Protein AF-A0A750IRQ3-F1 (afdb_monomer)

Secondary structure (DSSP, 8-state):
--------EEE--BTTTBHHHHHHHHHHTT-SEEEEEEEEEEEE-PPPHHHHHHHHHHS-HHHHHHSPPP---B--TT-SS-BEEEE---HHHHHHHHHTT-SEEEEEEEE--SHHHHHHHHGGGS-HHHHHHHHHHHHHHHTTTS--EEEEEEEEEEEETTEEEEEEEEEEES-HHHHHHHHHHHHHHHHHH-GGG---SEEEGGGS---HHHHHHHTSGGG--EEEEESS-HHHHHHHHHS--

Organism: Salmonella enterica (NCBI:txid28901)

Nearest PDB structures (foldseek):
  8h4z-assembly1_B  TM=6.963E-01  e=7.125E-07  Helicobacter pylori NCTC 11637 = CCUG 17874 = ATCC 43504 = JCM 12093
  8h4z-assembly2_C  TM=6.726E-01  e=3.020E-07  Helicobacter pylori NCTC 11637 = CCUG 17874 = ATCC 43504 = JCM 12093
  4rl6-assembly1_A  TM=6.739E-01  e=1.058E-05  Streptococcus pneumoniae D39
  3abi-assembly1_A  TM=6.403E-01  e=4.078E-05  Pyrococcus horikoshii
  3abi-assembly1_B  TM=6.091E-01  e=1.023E-04  Pyrococcus horikoshii

Solvent-accessible surface area (backbone atoms only — not comparable to full-atom values): 13213 Å² total; per-residue (Å²): 128,86,79,77,69,84,70,75,42,75,36,54,58,30,57,78,54,13,48,65,36,31,48,60,53,59,72,46,66,75,40,86,40,46,58,29,38,38,39,40,44,32,56,34,51,64,46,46,66,69,54,31,50,50,48,58,72,73,43,63,63,69,53,63,76,68,46,56,75,62,54,74,72,36,71,52,67,95,52,99,54,70,25,42,38,24,55,52,84,53,73,57,60,52,49,41,32,60,75,55,66,29,86,47,66,47,40,27,40,30,39,56,60,59,46,38,66,53,49,58,74,48,41,81,82,43,55,72,68,56,36,27,53,46,44,28,52,20,19,46,58,43,38,72,87,45,82,43,28,32,38,37,44,38,34,38,30,26,31,38,95,92,36,84,46,43,38,19,35,45,35,40,25,64,28,61,70,50,44,20,51,26,45,42,51,19,52,51,51,41,50,73,76,42,49,88,77,54,94,59,47,77,39,47,40,37,70,56,76,89,46,70,65,38,56,52,44,33,55,26,87,88,30,57,30,46,75,50,80,41,88,39,50,64,69,56,45,32,56,53,68,72,46,80,127

Structure (mmCIF, N/CA/C/O backbone):
data_AF-A0A750IRQ3-F1
#
_entry.id   AF-A0A750IRQ3-F1
#
loop_
_atom_site.group_PDB
_atom_site.id
_atom_site.type_symbol
_atom_site.label_atom_id
_atom_site.label_alt_id
_atom_site.label_comp_id
_atom_site.label_asym_id
_atom_site.label_entity_id
_atom_site.label_seq_id
_atom_site.pdbx_PDB_ins_code
_atom_site.Cartn_x
_atom_site.Cartn_y
_atom_site.Cartn_z
_atom_site.occupancy
_atom_site.B_iso_or_equiv
_atom_site.auth_seq_id
_atom_site.auth_comp_id
_atom_site.auth_asym_id
_atom_site.auth_atom_id
_atom_site.pdbx_PDB_model_num
ATOM 1 N N . MET A 1 1 ? -12.132 -40.786 -4.646 1.00 35.41 1 MET A N 1
ATOM 2 C CA . MET A 1 1 ? -11.722 -39.524 -5.298 1.00 35.41 1 MET A CA 1
ATOM 3 C C . MET A 1 1 ? -11.697 -38.465 -4.211 1.00 35.41 1 MET A C 1
ATOM 5 O O . MET A 1 1 ? -12.713 -38.369 -3.530 1.00 35.41 1 MET A O 1
ATOM 9 N N . PRO A 1 2 ? -10.592 -37.742 -3.969 1.00 39.91 2 PRO A N 1
ATOM 10 C CA . PRO A 1 2 ? -10.630 -36.615 -3.045 1.00 39.91 2 PRO A CA 1
ATOM 11 C C . PRO A 1 2 ? -11.647 -35.610 -3.594 1.00 39.91 2 PRO A C 1
ATOM 13 O O . PRO A 1 2 ? -11.562 -35.232 -4.763 1.00 39.91 2 PRO A O 1
ATOM 16 N N . GLN A 1 3 ? -12.646 -35.242 -2.793 1.00 40.78 3 GLN A N 1
ATOM 17 C CA . GLN A 1 3 ? -13.487 -34.086 -3.084 1.00 40.78 3 GLN A CA 1
ATOM 18 C C . GLN A 1 3 ? -12.575 -32.866 -2.997 1.00 40.78 3 GLN A C 1
ATOM 20 O O . GLN A 1 3 ? -12.176 -32.471 -1.900 1.00 40.78 3 GLN A O 1
ATOM 25 N N . TRP A 1 4 ? -12.187 -32.319 -4.149 1.00 43.47 4 TRP A N 1
ATOM 26 C CA . TRP A 1 4 ? -11.565 -31.004 -4.210 1.00 43.47 4 TRP A CA 1
ATOM 27 C C . TRP A 1 4 ? -12.531 -30.048 -3.518 1.00 43.47 4 TRP A C 1
ATOM 29 O O . TRP A 1 4 ? -13.634 -29.819 -4.012 1.00 43.47 4 TRP A O 1
ATOM 39 N N . HIS A 1 5 ? -12.157 -29.591 -2.323 1.00 56.12 5 HIS A N 1
ATOM 40 C CA . HIS A 1 5 ? -12.839 -28.467 -1.704 1.00 56.12 5 HIS A CA 1
ATOM 41 C C . HIS A 1 5 ? -12.739 -27.311 -2.699 1.00 56.12 5 HIS A C 1
ATOM 43 O O . HIS A 1 5 ? -11.734 -27.184 -3.402 1.00 56.12 5 HIS A O 1
ATOM 49 N N . GLU A 1 6 ? -13.809 -26.540 -2.825 1.00 69.81 6 GLU A N 1
ATOM 50 C CA . GLU A 1 6 ? -13.872 -25.388 -3.713 1.00 69.81 6 GLU A CA 1
ATOM 51 C C . GLU A 1 6 ? -12.595 -24.528 -3.599 1.00 69.81 6 GLU A C 1
ATOM 53 O O . GLU A 1 6 ? -12.189 -24.137 -2.505 1.00 69.81 6 GLU A O 1
ATOM 58 N N . ASN A 1 7 ? -11.908 -24.287 -4.725 1.00 79.00 7 ASN A N 1
ATOM 59 C CA . ASN A 1 7 ? -10.635 -23.564 -4.716 1.00 79.00 7 ASN A CA 1
ATOM 60 C C . ASN A 1 7 ? -10.867 -22.094 -4.330 1.00 79.00 7 ASN A C 1
ATOM 62 O O . ASN A 1 7 ? -11.636 -21.392 -4.990 1.00 79.00 7 ASN A O 1
ATOM 66 N N . ILE A 1 8 ? -10.147 -21.614 -3.313 1.00 87.88 8 ILE A N 1
ATOM 67 C CA . ILE A 1 8 ? -10.085 -20.192 -2.958 1.00 87.88 8 ILE A CA 1
ATOM 68 C C . ILE A 1 8 ? -8.997 -19.529 -3.807 1.00 87.88 8 ILE A C 1
ATOM 70 O O . ILE A 1 8 ? -7.826 -19.903 -3.748 1.00 87.88 8 ILE A O 1
ATOM 74 N N . VAL A 1 9 ? -9.389 -18.527 -4.587 1.00 90.56 9 VAL A N 1
ATOM 75 C CA . VAL A 1 9 ? -8.519 -17.712 -5.434 1.00 90.56 9 VAL A CA 1
ATOM 76 C C . VAL A 1 9 ? -8.380 -16.330 -4.809 1.00 90.56 9 VAL A C 1
ATOM 78 O O . VAL A 1 9 ? -9.351 -15.579 -4.673 1.00 90.56 9 VAL A O 1
ATOM 81 N N . LEU A 1 10 ? -7.146 -15.988 -4.447 1.00 92.31 10 LEU A N 1
ATOM 82 C CA . LEU A 1 10 ? -6.797 -14.653 -3.983 1.00 92.31 10 LEU A CA 1
ATOM 83 C C . LEU A 1 10 ? -6.250 -13.829 -5.146 1.00 92.31 10 LEU A C 1
ATOM 85 O O . LEU A 1 10 ? -5.296 -14.232 -5.809 1.00 92.31 10 LEU A O 1
ATOM 89 N N . LEU A 1 11 ? -6.868 -12.678 -5.381 1.00 92.31 11 LEU A N 1
ATOM 90 C CA . LEU A 1 11 ? -6.478 -11.716 -6.408 1.00 92.31 11 LEU A CA 1
ATOM 91 C C . LEU A 1 11 ? -5.749 -10.542 -5.756 1.00 92.31 11 LEU A C 1
ATOM 93 O O . LEU A 1 11 ? -5.983 -10.248 -4.582 1.00 92.31 11 LEU A O 1
ATOM 97 N N . ASP A 1 12 ? -4.914 -9.842 -6.522 1.00 92.25 12 ASP A N 1
ATOM 98 C CA . ASP A 1 12 ? -4.335 -8.560 -6.105 1.00 92.25 12 ASP A CA 1
ATOM 99 C C . ASP A 1 12 ? -3.559 -8.633 -4.778 1.00 92.25 12 ASP A C 1
ATOM 101 O O . ASP A 1 12 ? -3.662 -7.753 -3.933 1.00 92.25 12 ASP A O 1
ATOM 105 N N . ALA A 1 13 ? -2.802 -9.710 -4.550 1.00 93.81 13 ALA A N 1
ATOM 106 C CA . ALA A 1 13 ? -2.036 -9.933 -3.319 1.00 93.81 13 ALA A CA 1
ATOM 107 C C . ALA A 1 13 ? -0.649 -9.261 -3.353 1.00 93.81 13 ALA A C 1
ATOM 109 O O . ALA A 1 13 ? 0.375 -9.911 -3.145 1.00 93.81 13 ALA A O 1
ATOM 110 N N . GLY A 1 14 ? -0.608 -7.962 -3.647 1.00 93.62 14 GLY A N 1
ATOM 111 C CA . GLY A 1 14 ? 0.620 -7.175 -3.733 1.00 93.62 14 GLY A CA 1
ATOM 112 C C . GLY A 1 14 ? 0.771 -6.136 -2.621 1.00 93.62 14 GLY A C 1
ATOM 113 O O . GLY A 1 14 ? -0.012 -6.063 -1.672 1.00 93.62 14 GLY A O 1
ATOM 114 N N . VAL A 1 15 ? 1.809 -5.308 -2.763 1.00 94.56 15 VAL A N 1
ATOM 115 C CA . VAL A 1 15 ? 1.978 -4.051 -2.016 1.00 94.56 15 VAL A CA 1
ATOM 116 C C . VAL A 1 15 ? 0.895 -3.058 -2.462 1.00 94.56 15 VAL A C 1
ATOM 118 O O . VAL A 1 15 ? 0.159 -2.536 -1.628 1.00 94.56 15 VAL A O 1
ATOM 121 N N . VAL A 1 16 ? 0.743 -2.851 -3.773 1.00 91.75 16 VAL A N 1
ATOM 122 C CA . VAL A 1 16 ? -0.382 -2.118 -4.373 1.00 91.75 16 VAL A CA 1
ATOM 123 C C . VAL A 1 16 ? -0.776 -2.819 -5.675 1.00 91.75 16 VAL A C 1
ATOM 125 O O . VAL A 1 16 ? 0.084 -2.919 -6.553 1.00 91.75 16 VAL A O 1
ATOM 128 N N . PRO A 1 17 ? -2.033 -3.264 -5.854 1.00 93.25 17 PRO A N 1
ATOM 129 C CA . PRO A 1 17 ? -3.107 -3.398 -4.854 1.00 93.25 17 PRO A CA 1
ATOM 130 C C . PRO A 1 17 ? -2.856 -4.527 -3.832 1.00 93.25 17 PRO A C 1
ATOM 132 O O . PRO A 1 17 ? -1.910 -5.301 -3.973 1.00 93.25 17 PRO A O 1
ATOM 135 N N . GLY A 1 18 ? -3.711 -4.618 -2.809 1.00 96.06 18 GLY A N 1
ATOM 136 C CA . GLY A 1 18 ? -3.748 -5.697 -1.822 1.00 96.06 18 GLY A CA 1
ATOM 137 C C . GLY A 1 18 ? -3.495 -5.220 -0.404 1.00 96.06 18 GLY A C 1
ATOM 138 O O . GLY A 1 18 ? -4.421 -4.875 0.337 1.00 96.06 18 GLY A O 1
ATOM 139 N N . LEU A 1 19 ? -2.222 -5.216 -0.013 1.00 97.81 19 LEU A N 1
ATOM 140 C CA . LEU A 1 19 ? -1.799 -4.790 1.316 1.00 97.81 19 LEU A CA 1
ATOM 141 C C . LEU A 1 19 ? -2.170 -3.321 1.570 1.00 97.81 19 LEU A C 1
ATOM 143 O O . LEU A 1 19 ? -2.623 -2.985 2.666 1.00 97.81 19 LEU A O 1
ATOM 147 N N . SER A 1 20 ? -2.063 -2.473 0.541 1.00 97.06 20 SER A N 1
ATOM 148 C CA . SER A 1 20 ? -2.500 -1.071 0.544 1.00 97.06 20 SER A CA 1
ATOM 149 C C . SER A 1 20 ? -3.949 -0.876 0.97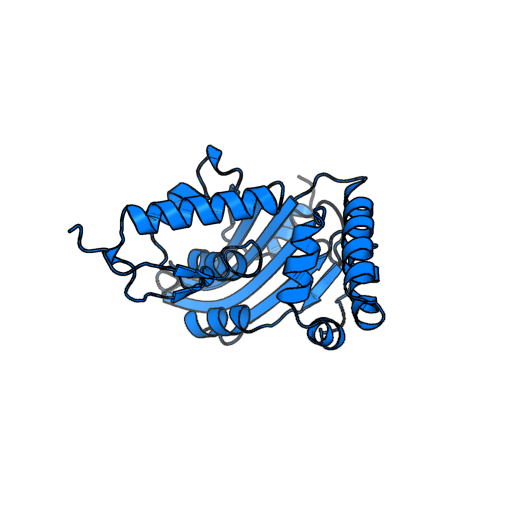5 1.00 97.06 20 SER A C 1
ATOM 151 O O . SER A 1 20 ? -4.244 0.099 1.666 1.00 97.06 20 SER A O 1
ATOM 153 N N . GLY A 1 21 ? -4.844 -1.799 0.618 1.00 97.50 21 GLY A N 1
ATOM 154 C CA . GLY A 1 21 ? -6.241 -1.744 1.030 1.00 97.50 21 GLY A CA 1
ATOM 155 C C . GLY A 1 21 ? -6.536 -2.486 2.335 1.00 97.50 21 GLY A C 1
ATOM 156 O O . GLY A 1 21 ? -7.443 -2.104 3.079 1.00 97.50 21 GLY A O 1
ATOM 157 N N . TRP A 1 22 ? -5.755 -3.520 2.653 1.00 98.44 22 TRP A N 1
ATOM 158 C CA . TRP A 1 22 ? -5.923 -4.293 3.884 1.00 98.44 22 TRP A CA 1
ATOM 159 C C . TRP A 1 22 ? -5.461 -3.524 5.134 1.00 98.44 22 TRP A C 1
ATOM 161 O O . TRP A 1 22 ? -6.154 -3.532 6.154 1.00 98.44 22 TRP A O 1
ATOM 171 N N . LEU A 1 23 ? -4.325 -2.818 5.067 1.00 98.56 23 LEU A N 1
ATOM 172 C CA . LEU A 1 23 ? -3.734 -2.138 6.228 1.00 98.56 23 LEU A CA 1
ATOM 173 C C . LEU A 1 23 ? -4.622 -1.036 6.842 1.00 98.56 23 LEU A C 1
ATOM 175 O O . LEU A 1 23 ? -4.749 -1.014 8.068 1.00 98.56 23 LEU A O 1
ATOM 179 N N . PRO A 1 24 ? -5.278 -0.147 6.066 1.00 98.31 24 PRO A N 1
ATOM 180 C CA . PRO A 1 24 ? -6.191 0.849 6.629 1.00 98.31 24 PRO A CA 1
ATOM 181 C C . PRO A 1 24 ? -7.366 0.219 7.378 1.00 98.31 24 PRO A C 1
ATOM 183 O O . PRO A 1 24 ? -7.747 0.698 8.444 1.00 98.31 24 PRO A O 1
ATOM 186 N N . ARG A 1 25 ? -7.905 -0.896 6.863 1.00 98.31 25 ARG A N 1
ATOM 187 C CA . ARG A 1 25 ? -8.967 -1.654 7.540 1.00 98.31 25 ARG A CA 1
ATOM 188 C C . ARG A 1 25 ? -8.469 -2.263 8.843 1.00 98.31 25 ARG A C 1
ATOM 190 O O . ARG A 1 25 ? -9.171 -2.210 9.847 1.00 98.31 25 ARG A O 1
ATOM 197 N N . TRP A 1 26 ? -7.256 -2.814 8.837 1.00 98.31 26 TRP A N 1
ATOM 198 C CA . TRP A 1 26 ? -6.622 -3.346 10.039 1.00 98.31 26 TRP A CA 1
ATOM 199 C C . TRP A 1 26 ? -6.416 -2.273 11.115 1.00 98.31 26 TRP A C 1
ATOM 201 O O . TRP A 1 26 ? -6.716 -2.536 12.278 1.00 98.31 26 TRP A O 1
ATOM 211 N N . LEU A 1 27 ? -5.960 -1.071 10.746 1.00 98.06 27 LEU A N 1
ATOM 212 C CA . LEU A 1 27 ? -5.773 0.028 11.697 1.00 98.06 27 LEU A CA 1
ATOM 213 C C . LEU A 1 27 ? -7.111 0.523 12.267 1.00 98.06 27 LEU A C 1
ATOM 215 O O . LEU A 1 27 ? -7.222 0.766 13.465 1.00 98.06 27 LEU A O 1
ATOM 219 N N . ALA A 1 28 ? -8.140 0.617 11.423 1.00 98.06 28 ALA A N 1
ATOM 220 C CA . ALA A 1 28 ? -9.467 1.091 11.807 1.00 98.06 28 ALA A CA 1
ATOM 221 C C . ALA A 1 28 ? -10.313 0.063 12.583 1.00 98.06 28 ALA A C 1
ATOM 223 O O . ALA A 1 28 ? -11.401 0.400 13.041 1.00 98.06 28 ALA A O 1
ATOM 224 N N . LYS A 1 29 ? -9.851 -1.185 12.740 1.00 96.75 29 LYS A N 1
ATOM 225 C CA . LYS A 1 29 ? -10.673 -2.301 13.246 1.00 96.75 29 LYS A CA 1
ATOM 226 C C . LYS A 1 29 ? -11.264 -2.079 14.644 1.00 96.75 29 LYS A C 1
ATOM 228 O O . LYS A 1 29 ? -12.291 -2.666 14.965 1.00 96.75 29 LYS A O 1
ATOM 233 N N . ASP A 1 30 ? -10.583 -1.285 15.471 1.00 95.19 30 ASP A N 1
ATOM 234 C CA . ASP A 1 30 ? -10.947 -1.046 16.870 1.00 95.19 30 ASP A CA 1
ATOM 235 C C . ASP A 1 30 ? -11.819 0.222 17.032 1.00 95.19 30 ASP A C 1
ATOM 237 O O . ASP A 1 30 ? -12.223 0.552 18.147 1.00 95.19 30 ASP A O 1
ATOM 241 N N . PHE A 1 31 ? -12.116 0.938 15.940 1.00 97.75 31 PHE A N 1
ATOM 242 C CA . PHE A 1 31 ? -12.987 2.115 15.933 1.00 97.75 31 PHE A CA 1
ATOM 243 C C . PHE A 1 31 ? -14.452 1.702 15.743 1.00 97.75 31 PHE A C 1
ATOM 245 O O . PHE A 1 31 ? -14.785 0.951 14.827 1.00 97.75 31 PHE A O 1
ATOM 252 N N . SER A 1 32 ? -15.351 2.234 16.576 1.00 97.00 32 SER A N 1
ATOM 253 C CA . SER A 1 32 ? -16.803 2.075 16.401 1.00 97.00 32 SER A CA 1
ATOM 254 C C . SER A 1 32 ? -17.332 2.904 15.228 1.00 97.00 32 SER A C 1
ATOM 256 O O . SER A 1 32 ? -18.337 2.543 14.616 1.00 97.00 32 SER A O 1
ATOM 258 N N . ARG A 1 33 ? -16.652 4.010 14.903 1.00 97.44 33 ARG A N 1
ATOM 259 C CA . ARG A 1 33 ? -16.933 4.878 13.755 1.00 97.44 33 ARG A CA 1
ATOM 260 C C . ARG A 1 33 ? -15.635 5.497 13.254 1.00 97.44 33 ARG A C 1
ATOM 262 O O . ARG A 1 33 ? -14.857 5.997 14.061 1.00 97.44 33 ARG A O 1
ATOM 269 N N . VAL A 1 34 ? -15.436 5.521 11.939 1.00 98.38 34 VAL A N 1
ATOM 270 C CA . VAL A 1 34 ? -14.308 6.207 11.294 1.00 98.38 34 VAL A CA 1
ATOM 271 C C . VAL A 1 34 ? -14.794 7.530 10.707 1.00 98.38 34 VAL A C 1
ATOM 273 O O . VAL A 1 34 ? -15.644 7.541 9.821 1.00 98.38 34 VAL A O 1
ATOM 276 N N . ASP A 1 35 ? -14.240 8.640 11.188 1.00 98.19 35 ASP A N 1
ATOM 277 C CA . ASP A 1 35 ? -14.585 9.990 10.733 1.00 98.19 35 ASP A CA 1
ATOM 278 C C . ASP A 1 35 ? -13.654 10.447 9.595 1.00 98.19 35 ASP A C 1
ATOM 280 O O . ASP A 1 35 ? -14.092 11.110 8.648 1.00 98.19 35 ASP A O 1
ATOM 284 N N . SER A 1 36 ? -12.370 10.072 9.642 1.00 98.44 36 SER A N 1
ATOM 285 C CA . SER A 1 36 ? -11.436 10.315 8.540 1.00 98.44 36 SER A CA 1
ATOM 286 C C . SER A 1 36 ? -10.350 9.251 8.412 1.00 98.44 36 SER A C 1
ATOM 288 O O . SER A 1 36 ? -9.986 8.582 9.379 1.00 98.44 36 SER A O 1
ATOM 290 N N . LEU A 1 37 ? -9.845 9.107 7.186 1.00 98.69 37 LEU A N 1
ATOM 291 C CA . LEU A 1 37 ? -8.754 8.206 6.833 1.00 98.69 37 LEU A CA 1
ATOM 292 C C . LEU A 1 37 ? -7.748 8.950 5.953 1.00 98.69 37 LEU A C 1
ATOM 294 O O . LEU A 1 37 ? -8.128 9.515 4.925 1.00 98.69 37 LEU A O 1
ATOM 298 N N . GLN A 1 38 ? -6.468 8.899 6.306 1.00 98.50 38 GLN A N 1
ATOM 299 C CA . GLN A 1 38 ? -5.377 9.358 5.450 1.00 98.50 38 GLN A CA 1
ATOM 300 C C . GLN A 1 38 ? -4.357 8.241 5.243 1.00 98.50 38 GLN A C 1
ATOM 302 O O . GLN A 1 38 ? -3.986 7.540 6.183 1.00 98.50 38 GLN A O 1
ATOM 307 N N . VAL A 1 39 ? -3.918 8.060 4.000 1.00 98.44 39 VAL A N 1
ATOM 308 C CA . VAL A 1 39 ? -2.993 6.991 3.613 1.00 98.44 39 VAL A CA 1
ATOM 309 C C . VAL A 1 39 ? -1.908 7.557 2.712 1.00 98.44 39 VAL A C 1
ATOM 311 O O . VAL A 1 39 ? -2.201 8.045 1.622 1.00 98.44 39 VAL A O 1
ATOM 314 N N . TRP A 1 40 ? -0.654 7.436 3.134 1.00 98.12 40 TRP A N 1
ATOM 315 C CA . TRP A 1 40 ? 0.532 7.737 2.338 1.00 98.12 40 TRP A CA 1
ATOM 316 C C . TRP A 1 40 ? 1.267 6.439 2.016 1.00 98.12 40 TRP A C 1
ATOM 318 O O . TRP A 1 40 ? 1.720 5.732 2.916 1.00 98.12 40 TRP A O 1
ATOM 328 N N . GLN A 1 41 ? 1.391 6.136 0.728 1.00 96.56 41 GLN A N 1
ATOM 329 C CA . GLN A 1 41 ? 2.001 4.911 0.215 1.00 96.56 41 GLN A CA 1
ATOM 330 C C . GLN A 1 41 ? 3.322 5.266 -0.463 1.00 96.56 41 GLN A C 1
ATOM 332 O O . GLN A 1 41 ? 3.333 5.825 -1.558 1.00 96.56 41 GLN A O 1
ATOM 337 N N . GLY A 1 42 ? 4.436 4.995 0.211 1.00 95.62 42 GLY A N 1
ATOM 338 C CA . GLY A 1 42 ? 5.783 5.295 -0.255 1.00 95.62 42 GLY A CA 1
ATOM 339 C C . GLY A 1 42 ? 6.534 4.051 -0.687 1.00 95.62 42 GLY A C 1
ATOM 340 O O . GLY A 1 42 ? 6.730 3.136 0.109 1.00 95.62 42 GLY A O 1
ATOM 341 N N . ILE A 1 43 ? 6.993 4.031 -1.933 1.00 94.88 43 ILE A N 1
ATOM 342 C CA . ILE A 1 43 ? 7.819 2.946 -2.463 1.00 94.88 43 ILE A CA 1
ATOM 343 C C . ILE A 1 43 ? 9.070 3.562 -3.075 1.00 94.88 43 ILE A C 1
ATOM 345 O O . ILE A 1 43 ? 8.985 4.389 -3.982 1.00 94.88 43 ILE A O 1
ATOM 349 N N . LEU A 1 44 ? 10.223 3.125 -2.581 1.00 95.75 44 LEU A N 1
ATOM 350 C CA . LEU A 1 44 ? 11.521 3.332 -3.202 1.00 95.75 44 LEU A CA 1
ATOM 351 C C . LEU A 1 44 ? 12.119 1.948 -3.419 1.00 95.75 44 LEU A C 1
ATOM 353 O O . LEU A 1 44 ? 12.642 1.344 -2.491 1.00 95.75 44 LEU A O 1
ATOM 357 N N . ASP A 1 45 ? 12.001 1.410 -4.625 1.00 95.25 45 ASP A N 1
ATOM 358 C CA . ASP A 1 45 ? 12.558 0.101 -4.957 1.00 95.25 45 ASP A CA 1
ATOM 359 C C . ASP A 1 45 ? 12.808 -0.012 -6.461 1.00 95.25 45 ASP A C 1
ATOM 361 O O . ASP A 1 45 ? 12.334 0.814 -7.243 1.00 95.25 45 ASP A O 1
ATOM 365 N N . ARG A 1 46 ? 13.555 -1.038 -6.867 1.00 93.88 46 ARG A N 1
ATOM 366 C CA . ARG A 1 46 ? 13.841 -1.337 -8.264 1.00 93.88 46 ARG A CA 1
ATOM 367 C C . ARG A 1 46 ? 12.714 -2.148 -8.887 1.00 93.88 46 ARG A C 1
ATOM 369 O O . ARG A 1 46 ? 12.364 -3.221 -8.399 1.00 93.88 46 ARG A O 1
ATOM 376 N N . PHE A 1 47 ? 12.263 -1.730 -10.062 1.00 94.12 47 PHE A N 1
ATOM 377 C CA . PHE A 1 47 ? 11.505 -2.614 -10.936 1.00 94.12 47 PHE A CA 1
ATOM 378 C C . PHE A 1 47 ? 12.387 -3.775 -11.417 1.00 94.12 47 PHE A C 1
ATOM 380 O O . PHE A 1 47 ? 13.512 -3.594 -11.891 1.00 94.12 47 PHE A O 1
ATOM 387 N N . THR A 1 48 ? 11.865 -4.995 -11.330 1.00 92.62 48 THR A N 1
ATOM 388 C CA . THR A 1 48 ? 12.306 -6.078 -12.214 1.00 92.62 48 THR A CA 1
ATOM 389 C C . THR A 1 48 ? 11.638 -5.906 -13.576 1.00 92.62 48 THR A C 1
ATOM 391 O O . THR A 1 48 ? 10.646 -5.189 -13.697 1.00 92.62 48 THR A O 1
ATOM 394 N N . LEU A 1 49 ? 12.156 -6.579 -14.607 1.00 92.75 49 LEU A N 1
ATOM 395 C CA . LEU A 1 49 ? 11.502 -6.571 -15.917 1.00 92.75 49 LEU A CA 1
ATOM 396 C C . LEU A 1 49 ? 10.062 -7.099 -15.818 1.00 92.75 49 LEU A C 1
ATOM 398 O O . LEU A 1 49 ? 9.139 -6.416 -16.244 1.00 92.75 49 LEU A O 1
ATOM 402 N N . SER A 1 50 ? 9.874 -8.245 -15.157 1.00 90.38 50 SER A N 1
ATOM 403 C CA . SER A 1 50 ? 8.549 -8.831 -14.934 1.00 90.38 50 SER A CA 1
ATOM 404 C C . SER A 1 50 ? 7.630 -7.931 -14.107 1.00 90.38 50 SER A C 1
ATOM 406 O O . SER A 1 50 ? 6.447 -7.827 -14.402 1.00 90.38 50 SER A O 1
ATOM 408 N N . GLY A 1 51 ? 8.165 -7.238 -13.098 1.00 89.81 51 GLY A N 1
ATOM 409 C CA . GLY A 1 51 ? 7.391 -6.292 -12.297 1.00 89.81 51 GLY A CA 1
ATOM 410 C C . GLY A 1 51 ? 6.961 -5.063 -13.097 1.00 89.81 51 GLY A C 1
ATOM 411 O O . GLY A 1 51 ? 5.881 -4.534 -12.866 1.00 89.81 51 GLY A O 1
ATOM 412 N N . ALA A 1 52 ? 7.779 -4.611 -14.052 1.00 92.12 52 ALA A N 1
ATOM 413 C CA . ALA A 1 52 ? 7.412 -3.516 -14.946 1.00 92.12 52 ALA A CA 1
ATOM 414 C C . ALA A 1 52 ? 6.340 -3.950 -15.960 1.00 92.12 52 ALA A C 1
ATOM 416 O O . ALA A 1 52 ? 5.415 -3.188 -16.229 1.00 92.12 52 ALA A O 1
ATOM 417 N N . GLU A 1 53 ? 6.437 -5.173 -16.487 1.00 91.06 53 GLU A N 1
ATOM 418 C CA . GLU A 1 53 ? 5.420 -5.760 -17.369 1.00 91.06 53 GLU A CA 1
ATOM 419 C C . GLU A 1 53 ? 4.070 -5.887 -16.655 1.00 91.06 53 GLU A C 1
ATOM 421 O O . GLU A 1 53 ? 3.055 -5.424 -17.175 1.00 91.06 53 GLU A O 1
ATOM 426 N N . ASP A 1 54 ? 4.073 -6.444 -15.441 1.00 86.88 54 ASP A N 1
ATOM 427 C CA . ASP A 1 54 ? 2.877 -6.600 -14.610 1.00 86.88 54 ASP A CA 1
ATOM 428 C C . ASP A 1 54 ? 2.254 -5.243 -14.252 1.00 86.88 54 ASP A C 1
ATOM 430 O O . ASP A 1 54 ? 1.058 -5.018 -14.431 1.00 86.88 54 ASP A O 1
ATOM 434 N N . PHE A 1 55 ? 3.085 -4.275 -13.862 1.00 87.44 55 PHE A N 1
ATOM 435 C CA . PHE A 1 55 ? 2.646 -2.911 -13.582 1.00 87.44 55 PHE A CA 1
ATOM 436 C C . PHE A 1 55 ? 1.950 -2.248 -14.782 1.00 87.44 55 PHE A C 1
ATOM 438 O O . PHE A 1 55 ? 0.887 -1.642 -14.626 1.00 87.44 55 PHE A O 1
ATOM 445 N N . LEU A 1 56 ? 2.520 -2.371 -15.986 1.00 87.12 56 LEU A N 1
ATOM 446 C CA . LEU A 1 56 ? 1.934 -1.801 -17.205 1.00 87.12 56 LEU A CA 1
ATOM 447 C C . LEU A 1 56 ? 0.663 -2.535 -17.652 1.00 87.12 56 LEU A C 1
ATOM 449 O O . LEU A 1 56 ? -0.193 -1.920 -18.289 1.00 87.12 56 LEU A O 1
ATOM 453 N N . ALA A 1 57 ? 0.529 -3.823 -17.327 1.00 83.88 57 ALA A N 1
ATOM 454 C CA . ALA A 1 57 ? -0.694 -4.584 -17.562 1.00 83.88 57 ALA A CA 1
ATOM 455 C C . ALA A 1 57 ? -1.809 -4.200 -16.572 1.00 83.88 57 ALA A C 1
ATOM 457 O O . ALA A 1 57 ? -2.974 -4.102 -16.963 1.00 83.88 57 ALA A O 1
ATOM 458 N N . GLY A 1 58 ? -1.455 -3.957 -15.305 1.00 74.69 58 GLY A N 1
ATOM 459 C CA . GLY A 1 58 ? -2.394 -3.667 -14.219 1.00 74.69 58 GLY A CA 1
ATOM 460 C C . GLY A 1 58 ? -2.865 -2.211 -14.139 1.00 74.69 58 GLY A C 1
ATOM 461 O O . GLY A 1 58 ? -3.990 -1.950 -13.703 1.00 74.69 58 GLY A O 1
ATOM 462 N N . VAL A 1 59 ? -2.052 -1.243 -14.576 1.00 69.69 59 VAL A N 1
ATOM 463 C CA . VAL A 1 59 ? -2.415 0.181 -14.539 1.00 69.69 59 VAL A CA 1
ATOM 464 C C . VAL A 1 59 ? -2.554 0.736 -15.957 1.00 69.69 59 VAL A C 1
ATOM 466 O O . VAL A 1 59 ? -1.548 0.920 -16.644 1.00 69.69 59 VAL A O 1
ATOM 469 N N . PRO A 1 60 ? -3.775 1.098 -16.405 1.00 65.81 60 PRO A N 1
ATOM 470 C CA . PRO A 1 60 ? -3.949 1.771 -17.684 1.00 65.81 60 PRO A CA 1
ATOM 471 C C . PRO A 1 60 ? -3.090 3.033 -17.710 1.00 65.81 60 PRO A C 1
ATOM 473 O O . PRO A 1 60 ? -3.256 3.903 -16.857 1.00 65.81 60 PRO A O 1
ATOM 476 N N . ILE A 1 61 ? -2.209 3.178 -18.700 1.00 64.19 61 ILE A N 1
ATOM 477 C CA . ILE A 1 61 ? -1.304 4.337 -18.804 1.00 64.19 61 ILE A CA 1
ATOM 478 C C . ILE A 1 61 ? -2.085 5.671 -18.758 1.00 64.19 61 ILE A C 1
ATOM 480 O O . ILE A 1 61 ? -1.629 6.663 -18.190 1.00 64.19 61 ILE A O 1
ATOM 484 N N . SER A 1 62 ? -3.326 5.680 -19.258 1.00 61.47 62 SER A N 1
ATOM 485 C CA . SER A 1 62 ? -4.246 6.822 -19.194 1.00 61.47 62 SER A CA 1
ATOM 486 C C . SER A 1 62 ? -4.614 7.277 -17.774 1.00 61.47 62 SER A C 1
ATOM 488 O O . SER A 1 62 ? -5.025 8.424 -17.599 1.00 61.47 62 SER A O 1
ATOM 490 N N . LYS A 1 63 ? -4.503 6.415 -16.751 1.00 65.56 63 LYS A N 1
ATOM 491 C CA . LYS A 1 63 ? -4.721 6.806 -15.348 1.00 65.56 63 LYS A CA 1
ATOM 492 C C . LYS A 1 63 ? -3.645 7.781 -14.883 1.00 65.56 63 LYS A C 1
ATOM 494 O O . LYS A 1 63 ? -3.995 8.781 -14.272 1.00 65.56 63 LYS A O 1
ATOM 499 N N . TYR A 1 64 ? -2.380 7.558 -15.246 1.00 64.06 64 TYR A N 1
ATOM 500 C CA . TYR A 1 64 ? -1.280 8.444 -14.853 1.00 64.06 64 TYR A CA 1
ATOM 501 C C . TYR A 1 64 ? -1.382 9.840 -15.469 1.00 64.06 64 TYR A C 1
ATOM 503 O O . TYR A 1 64 ? -1.032 10.820 -14.819 1.00 64.06 64 TYR A O 1
ATOM 511 N N . GLN A 1 65 ? -1.943 9.954 -16.674 1.00 62.28 65 GLN A N 1
ATOM 512 C CA . GLN A 1 65 ? -2.209 11.252 -17.306 1.00 62.28 65 GLN A CA 1
ATOM 513 C C . GLN A 1 65 ? -3.317 12.051 -16.607 1.00 62.28 65 GLN A C 1
ATOM 515 O O . GLN A 1 65 ? -3.336 13.278 -16.676 1.00 62.28 65 GLN A O 1
ATOM 520 N N . ARG A 1 66 ? -4.267 11.355 -15.974 1.00 65.94 66 ARG A N 1
ATOM 521 C CA . ARG A 1 66 ? -5.412 11.954 -15.273 1.00 65.94 66 ARG A CA 1
ATOM 522 C C . ARG A 1 66 ? -5.185 12.083 -13.770 1.00 65.94 66 ARG A C 1
ATOM 524 O O . ARG A 1 66 ? -6.060 12.606 -13.081 1.00 65.94 66 ARG A O 1
ATOM 531 N N . SER A 1 67 ? -4.044 11.614 -13.267 1.00 67.25 67 SER A N 1
ATOM 532 C CA . SER A 1 67 ? -3.689 11.758 -11.863 1.00 67.25 67 SER A CA 1
ATOM 533 C C . SER A 1 67 ? -3.640 13.240 -11.483 1.00 67.25 67 SER A C 1
ATOM 535 O O . SER A 1 67 ? -3.137 14.062 -12.259 1.00 67.25 67 SER A O 1
ATOM 537 N N . PRO A 1 68 ? -4.145 13.605 -10.294 1.00 77.38 68 PRO A N 1
ATOM 538 C CA . PRO A 1 68 ? -4.006 14.953 -9.768 1.00 77.38 68 PRO A CA 1
ATOM 539 C C . PRO A 1 68 ? -2.551 15.418 -9.794 1.00 77.38 68 PRO A C 1
ATOM 541 O O . PRO A 1 68 ? -1.622 14.621 -9.645 1.00 77.38 68 PRO A O 1
ATOM 544 N N . LYS A 1 69 ? -2.349 16.729 -9.964 1.00 83.88 69 LYS A N 1
ATOM 545 C CA . LYS A 1 69 ? -1.004 17.302 -9.901 1.00 83.88 69 LYS A CA 1
ATOM 546 C C . LYS A 1 69 ? -0.363 16.968 -8.546 1.00 83.88 69 LYS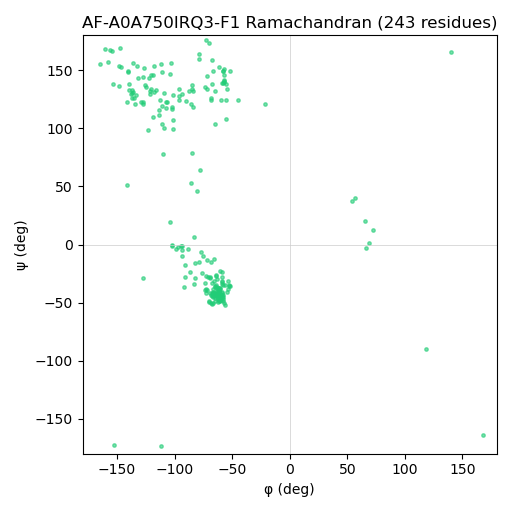 A C 1
ATOM 548 O O . LYS A 1 69 ? -1.055 17.048 -7.525 1.00 83.88 69 LYS A O 1
ATOM 553 N N . PRO A 1 70 ? 0.938 16.635 -8.525 1.00 86.75 70 PRO A N 1
ATOM 554 C CA . PRO A 1 70 ? 1.652 16.459 -7.273 1.00 86.75 70 PRO A CA 1
ATOM 555 C C . PRO A 1 70 ? 1.572 17.726 -6.409 1.00 86.75 70 PRO A C 1
ATOM 557 O O . PRO A 1 70 ? 1.545 18.845 -6.927 1.00 86.75 70 PRO A O 1
ATOM 560 N N . LEU A 1 71 ? 1.517 17.545 -5.091 1.00 90.62 71 LEU A N 1
ATOM 561 C CA . LEU A 1 71 ? 1.559 18.631 -4.110 1.00 90.62 71 LEU A CA 1
ATOM 562 C C . LEU A 1 71 ? 2.977 19.221 -4.020 1.00 90.62 71 LEU A C 1
ATOM 564 O O . LEU A 1 71 ? 3.911 18.717 -4.639 1.00 90.62 71 LEU A O 1
ATOM 568 N N . ALA A 1 72 ? 3.175 20.273 -3.226 1.00 88.31 72 ALA A N 1
ATOM 569 C CA . ALA A 1 72 ? 4.534 20.674 -2.857 1.00 88.31 72 ALA A CA 1
ATOM 570 C C . ALA A 1 72 ? 5.258 19.507 -2.159 1.00 88.31 72 ALA A C 1
ATOM 572 O O . ALA A 1 72 ? 4.606 18.686 -1.506 1.00 88.31 72 ALA A O 1
ATOM 573 N N . GLN A 1 73 ? 6.585 19.425 -2.305 1.00 90.75 73 GLN A N 1
ATOM 574 C CA . GLN A 1 73 ? 7.380 18.432 -1.579 1.00 90.75 73 GLN A CA 1
ATOM 575 C C . GLN A 1 73 ? 7.175 18.588 -0.069 1.00 90.75 73 GLN A C 1
ATOM 577 O O . GLN A 1 73 ? 7.070 19.707 0.434 1.00 90.75 73 GLN A O 1
ATOM 582 N N . GLN A 1 74 ? 7.109 17.464 0.643 1.00 92.06 74 GLN A N 1
ATOM 583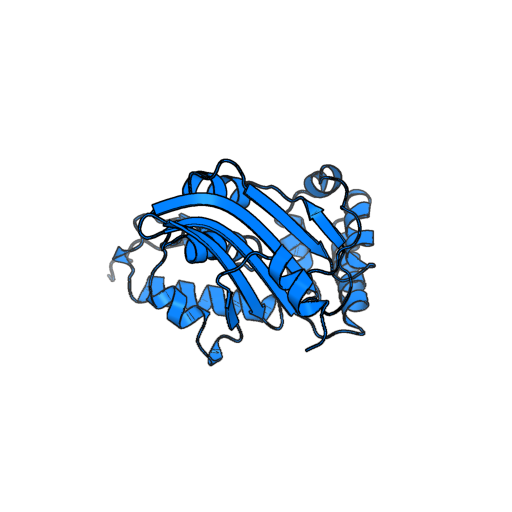 C CA . GLN A 1 74 ? 6.802 17.437 2.073 1.00 92.06 74 GLN A CA 1
ATOM 584 C C . GLN A 1 74 ? 7.859 16.646 2.838 1.00 92.06 74 GLN A C 1
ATOM 586 O O . GLN A 1 74 ? 8.342 15.621 2.357 1.00 92.06 74 GLN A O 1
ATOM 591 N N . ASN A 1 75 ? 8.173 17.099 4.050 1.00 92.75 75 ASN A N 1
ATOM 592 C CA . ASN A 1 75 ? 8.953 16.340 5.026 1.00 92.75 75 ASN A CA 1
ATOM 593 C C . ASN A 1 75 ? 8.009 15.423 5.807 1.00 92.75 75 ASN A C 1
ATOM 595 O O . ASN A 1 75 ? 7.579 15.772 6.901 1.00 92.75 75 ASN A O 1
ATOM 599 N N . LEU A 1 76 ? 7.614 14.299 5.205 1.00 94.31 76 LEU A N 1
ATOM 600 C CA . LEU A 1 76 ? 6.784 13.306 5.891 1.00 94.31 76 LEU A CA 1
ATOM 601 C C . LEU A 1 76 ? 7.602 12.564 6.955 1.00 94.31 76 LEU A C 1
ATOM 603 O O . LEU A 1 76 ? 8.781 12.286 6.710 1.00 94.31 76 LEU A O 1
ATOM 607 N N . PRO A 1 77 ? 6.990 12.195 8.094 1.00 93.56 77 PRO A N 1
ATOM 608 C CA . PRO A 1 77 ? 7.728 11.557 9.160 1.00 93.56 77 PRO A CA 1
ATOM 609 C C . PRO A 1 77 ? 8.202 10.177 8.713 1.00 93.56 77 PRO A C 1
ATOM 611 O O . PRO A 1 77 ? 7.555 9.510 7.896 1.00 93.56 77 PRO A O 1
ATOM 614 N N . PHE A 1 78 ? 9.343 9.756 9.243 1.00 92.81 78 PHE A N 1
ATOM 615 C CA . PHE A 1 78 ? 10.026 8.510 8.904 1.00 92.81 78 PHE A CA 1
ATOM 616 C C . PHE A 1 78 ? 10.576 8.429 7.476 1.00 92.81 78 PHE A C 1
ATOM 618 O O . PHE A 1 78 ? 11.241 7.442 7.165 1.00 92.81 78 PHE A O 1
ATOM 625 N N . PHE A 1 79 ? 10.371 9.415 6.595 1.00 92.44 79 PHE A N 1
ATOM 626 C CA . PHE A 1 79 ? 11.028 9.475 5.283 1.00 92.44 79 PHE A CA 1
ATOM 627 C C . PHE A 1 79 ? 12.416 10.120 5.405 1.00 92.44 79 PHE A C 1
ATOM 629 O O . PHE A 1 79 ? 12.570 11.106 6.118 1.00 92.44 79 PHE A O 1
ATOM 636 N N . PRO A 1 80 ? 13.457 9.589 4.732 1.00 89.50 80 PRO A N 1
ATOM 637 C CA . PRO A 1 80 ? 14.830 10.045 4.957 1.00 89.50 80 PRO A CA 1
ATOM 638 C C . PRO A 1 80 ? 15.103 11.449 4.398 1.00 89.50 80 PRO A C 1
ATOM 640 O O . PRO A 1 80 ? 16.161 12.017 4.661 1.00 89.50 80 PRO A O 1
ATOM 643 N N . ARG A 1 81 ? 14.200 11.977 3.565 1.00 90.31 81 ARG A N 1
ATOM 644 C CA . ARG A 1 81 ? 14.329 13.260 2.867 1.00 90.31 81 ARG A CA 1
ATOM 645 C C . ARG A 1 81 ? 12.955 13.765 2.403 1.00 90.31 81 ARG A C 1
ATOM 647 O O . ARG A 1 81 ? 12.007 12.976 2.418 1.00 90.31 81 ARG A O 1
ATOM 654 N N . PRO A 1 82 ? 12.835 15.034 1.960 1.00 92.56 82 PRO A N 1
ATOM 655 C CA . PRO A 1 82 ? 11.597 15.532 1.377 1.00 92.56 82 PRO A CA 1
ATOM 656 C C . PRO A 1 82 ? 11.131 14.651 0.215 1.00 92.56 82 PRO A C 1
ATOM 658 O O . PRO A 1 82 ? 11.909 14.314 -0.680 1.00 92.56 82 PRO A O 1
ATOM 661 N N . VAL A 1 83 ? 9.845 14.320 0.211 1.00 93.81 83 VAL A N 1
ATOM 662 C CA . VAL A 1 83 ? 9.228 13.423 -0.770 1.00 93.81 83 VAL A CA 1
ATOM 663 C C . VAL A 1 83 ? 8.164 14.132 -1.592 1.00 93.81 83 VAL A C 1
ATOM 665 O O . VAL A 1 83 ? 7.538 15.101 -1.153 1.00 93.81 83 VAL A O 1
ATOM 668 N N . GLN A 1 84 ? 7.947 13.635 -2.808 1.00 94.06 84 GLN A N 1
ATOM 669 C CA . GLN A 1 84 ? 6.872 14.106 -3.666 1.00 94.06 84 GLN A CA 1
ATOM 670 C C . GLN A 1 84 ? 5.574 13.380 -3.307 1.00 94.06 84 GLN A C 1
ATOM 672 O O . GLN A 1 84 ? 5.474 12.166 -3.462 1.00 94.06 84 GLN A O 1
ATOM 677 N N . VAL A 1 85 ? 4.561 14.127 -2.871 1.00 94.50 85 VAL A N 1
ATOM 678 C CA . VAL A 1 85 ? 3.241 13.584 -2.520 1.00 94.50 85 VAL A CA 1
ATOM 679 C C . VAL A 1 85 ? 2.269 13.841 -3.666 1.00 94.50 85 VAL A C 1
ATOM 681 O O . VAL A 1 85 ? 2.151 14.976 -4.126 1.00 94.50 85 VAL A O 1
ATOM 684 N N . THR A 1 86 ? 1.574 12.807 -4.134 1.00 92.38 86 THR A N 1
ATOM 685 C CA . THR A 1 86 ? 0.595 12.901 -5.228 1.00 92.38 86 THR A CA 1
ATOM 686 C C . THR A 1 86 ? -0.717 12.257 -4.795 1.00 92.38 86 THR A C 1
ATOM 688 O O . THR A 1 86 ? -0.699 11.082 -4.430 1.00 92.38 86 THR A O 1
ATOM 691 N N . PRO A 1 87 ? -1.857 12.974 -4.821 1.00 93.69 87 PRO A N 1
ATOM 692 C CA . PRO A 1 87 ? -3.148 12.364 -4.527 1.00 93.69 87 PRO A CA 1
ATOM 693 C C . PRO A 1 87 ? -3.433 11.194 -5.474 1.00 93.69 87 PRO A C 1
ATOM 695 O O . PRO A 1 87 ? -3.163 11.278 -6.673 1.00 93.69 87 PRO A O 1
ATOM 698 N N . TRP A 1 88 ? -3.980 10.110 -4.938 1.00 90.12 88 TRP A N 1
ATOM 699 C CA . TRP A 1 88 ? -4.260 8.886 -5.680 1.00 90.12 88 TRP A CA 1
ATOM 700 C C . TRP A 1 88 ? -5.679 8.401 -5.412 1.00 90.12 88 TRP A C 1
ATOM 702 O O . TRP A 1 88 ? -6.176 8.519 -4.297 1.00 90.12 88 TRP A O 1
ATOM 712 N N . GLN A 1 89 ? -6.336 7.852 -6.430 1.00 88.88 89 GLN A N 1
ATOM 713 C CA . GLN A 1 89 ? -7.616 7.179 -6.258 1.00 88.88 89 GLN A CA 1
ATOM 714 C C . GLN A 1 89 ? -7.826 6.130 -7.351 1.00 88.88 89 GLN A C 1
ATOM 716 O O . GLN A 1 89 ? -7.559 6.350 -8.534 1.00 88.88 89 GLN A O 1
ATOM 721 N N . ASP A 1 90 ? -8.350 4.987 -6.944 1.00 89.06 90 ASP A N 1
ATOM 722 C CA . ASP A 1 90 ? -8.732 3.860 -7.784 1.00 89.06 90 ASP A CA 1
ATOM 723 C C . ASP A 1 90 ? -9.87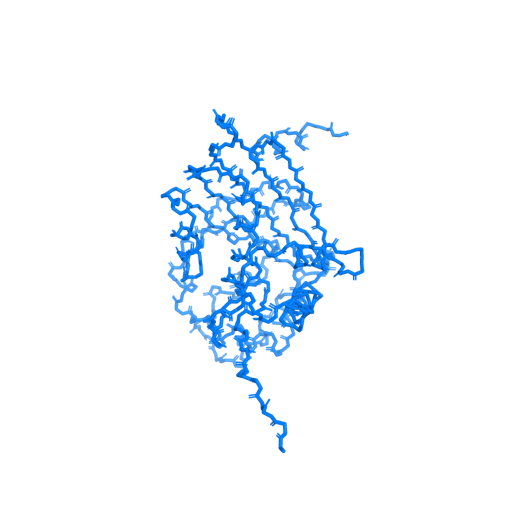0 3.051 -7.137 1.00 89.06 90 ASP A C 1
ATOM 725 O O . ASP A 1 90 ? -10.439 3.445 -6.118 1.00 89.06 90 ASP A O 1
ATOM 729 N N . ASN A 1 91 ? -10.199 1.908 -7.736 1.00 92.00 91 ASN A N 1
ATOM 730 C CA . ASN A 1 91 ? -11.269 1.043 -7.258 1.00 92.00 91 ASN A CA 1
ATOM 731 C C . ASN A 1 91 ? -10.980 0.473 -5.860 1.00 92.00 91 ASN A C 1
ATOM 733 O O . ASN A 1 91 ? -11.916 0.326 -5.080 1.00 92.00 91 ASN A O 1
ATOM 737 N N . GLU A 1 92 ? -9.720 0.170 -5.525 1.00 94.75 92 GLU A N 1
ATOM 738 C CA . GLU A 1 92 ? -9.365 -0.354 -4.203 1.00 94.75 92 GLU A CA 1
ATOM 739 C C . GLU A 1 92 ? -9.554 0.724 -3.137 1.00 94.75 92 GLU A C 1
ATOM 741 O O . GLU A 1 92 ? -10.261 0.495 -2.160 1.00 94.75 92 GLU A O 1
ATOM 746 N N . THR A 1 93 ? -9.003 1.922 -3.348 1.00 95.19 93 THR A N 1
ATOM 747 C CA . THR A 1 93 ? -9.154 3.038 -2.397 1.00 95.19 93 THR A CA 1
ATOM 748 C C . THR A 1 93 ? -10.626 3.405 -2.174 1.00 95.19 93 THR A C 1
ATOM 750 O O . THR A 1 93 ? -11.043 3.605 -1.035 1.00 95.19 93 THR A O 1
ATOM 753 N N . GLN A 1 94 ? -11.443 3.428 -3.237 1.00 95.56 94 GLN A N 1
ATOM 754 C CA . GLN A 1 94 ? -12.889 3.662 -3.143 1.00 95.56 94 GLN A CA 1
ATOM 755 C C . GLN A 1 94 ? -13.592 2.552 -2.363 1.00 95.56 94 GLN A C 1
ATOM 757 O O . GLN A 1 94 ? -14.429 2.836 -1.504 1.00 95.56 94 GLN A O 1
ATOM 762 N N . TRP A 1 95 ? -13.241 1.295 -2.643 1.00 96.75 95 TRP A N 1
ATOM 763 C CA . TRP A 1 95 ? -13.798 0.148 -1.940 1.00 96.75 95 TRP A CA 1
ATOM 764 C C . TRP A 1 95 ? -13.452 0.184 -0.449 1.00 96.75 95 TRP A C 1
ATOM 766 O O . TRP A 1 95 ? -14.341 -0.013 0.378 1.00 96.75 95 TRP A O 1
ATOM 776 N N . VAL A 1 96 ? -12.205 0.502 -0.086 1.00 98.12 96 VAL A N 1
ATOM 777 C CA . VAL A 1 96 ? -11.787 0.615 1.318 1.00 98.12 96 VAL A CA 1
ATOM 778 C C . VAL A 1 96 ? -12.565 1.718 2.023 1.00 98.12 96 VAL A C 1
ATOM 780 O O . VAL A 1 96 ? -13.148 1.453 3.075 1.00 98.12 96 VAL A O 1
ATOM 783 N N . SER A 1 97 ? -12.638 2.919 1.439 1.00 97.75 97 SER A N 1
ATOM 784 C CA . SER A 1 97 ? -13.384 4.036 2.026 1.00 97.75 97 SER A CA 1
ATOM 785 C C . SER A 1 97 ? -14.857 3.685 2.251 1.00 97.75 97 SER A C 1
ATOM 787 O O . SER A 1 97 ? -15.396 3.926 3.331 1.00 97.75 97 SER A O 1
ATOM 789 N N . ALA A 1 98 ? -15.495 3.037 1.271 1.00 98.00 98 ALA A N 1
ATOM 790 C CA . ALA A 1 98 ? -16.869 2.564 1.401 1.00 98.00 98 ALA A CA 1
ATOM 791 C C . ALA A 1 98 ? -17.011 1.475 2.480 1.00 98.00 98 ALA A C 1
ATOM 793 O O . ALA A 1 98 ? -17.944 1.525 3.277 1.00 98.00 98 ALA A O 1
ATOM 794 N N . SER A 1 99 ? -16.073 0.522 2.548 1.00 97.31 99 SER A N 1
ATOM 795 C CA . SER A 1 99 ? -16.088 -0.573 3.530 1.00 97.31 99 SER A CA 1
ATOM 796 C C . SER A 1 99 ? -15.953 -0.094 4.980 1.00 97.31 99 SER A C 1
ATOM 798 O O . SER A 1 99 ? -16.444 -0.759 5.888 1.00 97.31 99 SER A O 1
ATOM 800 N N . LEU A 1 100 ? -15.310 1.059 5.187 1.00 97.81 100 LEU A N 1
ATOM 801 C CA . LEU A 1 100 ? -15.142 1.706 6.490 1.00 97.81 100 LEU A CA 1
ATOM 802 C C . LEU A 1 100 ? -16.228 2.751 6.788 1.00 97.81 100 LEU A C 1
ATOM 804 O O . LEU A 1 100 ? -16.241 3.315 7.877 1.00 97.81 100 LEU A O 1
ATOM 808 N N . GLY A 1 101 ? -17.120 3.035 5.832 1.00 97.50 101 GLY A N 1
ATOM 809 C CA . GLY A 1 101 ? -18.143 4.075 5.965 1.00 97.50 101 GLY A CA 1
ATOM 810 C C . GLY A 1 101 ? -17.581 5.498 6.067 1.00 97.50 101 GLY A C 1
ATOM 811 O O . GLY A 1 101 ? -18.276 6.387 6.554 1.00 97.50 101 GLY A O 1
ATOM 812 N N . VAL A 1 102 ? -16.341 5.731 5.624 1.00 96.69 102 VAL A N 1
ATOM 813 C CA . VAL A 1 102 ? -15.659 7.023 5.774 1.00 96.69 102 VAL A CA 1
ATOM 814 C C . VAL A 1 102 ? -15.920 7.928 4.570 1.00 96.69 102 VAL A C 1
ATOM 816 O O . VAL A 1 102 ? -15.621 7.585 3.426 1.00 96.69 102 VAL A O 1
ATOM 819 N N . SER A 1 103 ? -16.453 9.124 4.822 1.00 90.31 103 SER A N 1
ATOM 820 C CA . SER A 1 103 ? -16.708 10.130 3.781 1.00 90.31 103 SER A CA 1
ATOM 821 C C . SER A 1 103 ? -15.503 11.029 3.499 1.00 90.31 103 SER A C 1
ATOM 823 O O . SER A 1 10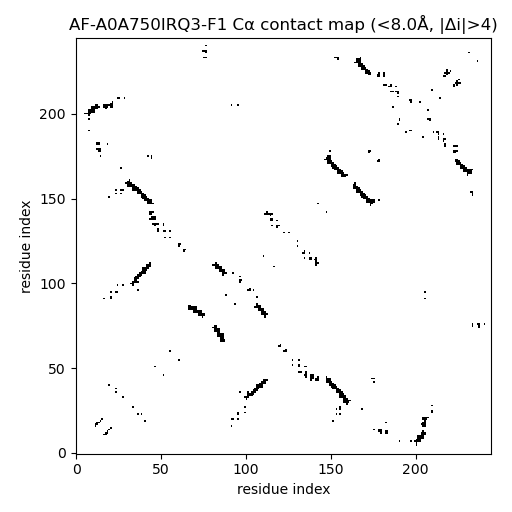3 ? -15.396 11.594 2.413 1.00 90.31 103 SER A O 1
ATOM 825 N N . ASN A 1 104 ? -14.589 11.172 4.463 1.00 95.88 104 ASN A N 1
ATOM 826 C CA . ASN A 1 104 ? -13.372 11.970 4.335 1.00 95.88 104 ASN A CA 1
ATOM 827 C C . ASN A 1 104 ? -12.134 11.064 4.290 1.00 95.88 104 ASN A C 1
ATOM 829 O O . ASN A 1 104 ? -11.424 10.904 5.283 1.00 95.88 104 ASN A O 1
ATOM 833 N N . SER A 1 105 ? -11.890 10.454 3.130 1.00 97.50 105 SER A N 1
ATOM 834 C CA . SER A 1 105 ? -10.693 9.647 2.888 1.00 97.50 105 SER A CA 1
ATOM 835 C C . SER A 1 105 ? -9.736 10.341 1.925 1.00 97.50 105 SER A C 1
ATOM 837 O O . SER A 1 105 ? -10.149 10.729 0.828 1.00 97.50 105 SER A O 1
ATOM 839 N N . ARG A 1 106 ? -8.457 10.438 2.286 1.00 97.25 106 ARG A N 1
ATOM 840 C CA . ARG A 1 106 ? -7.394 10.975 1.433 1.00 97.25 106 ARG A CA 1
ATOM 841 C C . ARG A 1 106 ? -6.306 9.933 1.236 1.00 97.25 106 ARG A C 1
ATOM 843 O O . ARG A 1 106 ? -5.794 9.365 2.192 1.00 97.25 106 ARG A O 1
ATOM 850 N N . TRP A 1 107 ? -5.942 9.710 -0.014 1.00 97.06 107 TRP A N 1
ATOM 851 C CA . TRP A 1 107 ? -4.971 8.699 -0.399 1.00 97.06 107 TRP A CA 1
ATOM 852 C C . TRP A 1 107 ? -3.881 9.358 -1.227 1.00 97.06 107 TRP A C 1
ATOM 854 O O . TRP A 1 107 ? -4.163 10.190 -2.092 1.00 97.06 107 TRP A O 1
ATOM 864 N N . PHE A 1 108 ? -2.636 8.994 -0.951 1.00 96.06 108 PHE A N 1
ATOM 865 C CA . PHE A 1 108 ? -1.471 9.607 -1.556 1.00 96.06 108 PHE A CA 1
ATOM 866 C C . PHE A 1 108 ? -0.444 8.552 -1.948 1.00 96.06 108 PHE A C 1
ATOM 868 O O . PHE A 1 108 ? -0.065 7.711 -1.134 1.00 96.06 108 PHE A O 1
ATOM 875 N N . ASN A 1 109 ? 0.069 8.672 -3.167 1.00 93.94 109 ASN A N 1
ATOM 876 C CA . ASN A 1 109 ? 1.325 8.051 -3.555 1.00 93.94 109 ASN A CA 1
ATOM 877 C C . ASN A 1 109 ? 2.468 8.982 -3.156 1.00 93.94 109 ASN A C 1
ATOM 879 O O . ASN A 1 109 ? 2.423 10.191 -3.404 1.00 93.94 109 ASN A O 1
ATOM 883 N N . VAL A 1 110 ? 3.495 8.408 -2.549 1.00 95.06 110 VAL A N 1
ATOM 884 C CA . VAL A 1 110 ? 4.703 9.099 -2.122 1.00 95.06 110 VAL A CA 1
ATOM 885 C C . VAL A 1 110 ? 5.861 8.586 -2.962 1.00 95.06 110 VAL A C 1
ATOM 887 O O . VAL A 1 110 ? 6.215 7.410 -2.915 1.00 95.06 110 VAL A O 1
ATOM 890 N N . SER A 1 111 ? 6.449 9.478 -3.749 1.00 91.19 111 SER A N 1
ATOM 891 C CA . SER A 1 111 ? 7.638 9.181 -4.537 1.00 91.19 111 SER A CA 1
ATOM 892 C C . SER A 1 111 ? 8.860 9.772 -3.852 1.00 91.19 111 SER A C 1
ATOM 894 O O . SER A 1 111 ? 8.984 10.992 -3.704 1.00 91.19 111 SER A O 1
ATOM 896 N N . ASP A 1 112 ? 9.764 8.889 -3.449 1.00 90.00 112 ASP A N 1
ATOM 897 C CA . ASP A 1 112 ? 11.108 9.236 -3.017 1.00 90.00 112 ASP A CA 1
ATOM 898 C C . ASP A 1 112 ? 12.058 8.928 -4.183 1.00 90.00 112 ASP A C 1
ATOM 900 O O . ASP A 1 112 ? 12.356 7.775 -4.452 1.00 90.00 112 ASP A O 1
ATOM 904 N N . GLY A 1 113 ? 12.444 9.948 -4.946 1.00 88.19 113 GLY A N 1
ATOM 905 C CA . GLY A 1 113 ? 13.127 9.786 -6.233 1.00 88.19 113 GLY A CA 1
ATOM 906 C C . GLY A 1 113 ? 12.625 10.790 -7.265 1.00 88.19 113 GLY A C 1
ATOM 907 O O . GLY A 1 113 ? 11.609 11.455 -7.057 1.00 88.19 113 GLY A O 1
ATOM 908 N N . GLN A 1 114 ? 13.359 10.944 -8.362 1.00 88.69 114 GLN A N 1
ATOM 909 C CA . GLN A 1 114 ? 13.012 11.888 -9.434 1.00 88.69 114 GLN A CA 1
ATOM 910 C C . GLN A 1 114 ? 12.983 11.218 -10.806 1.00 88.69 114 GLN A C 1
ATOM 912 O O . GLN A 1 114 ? 12.211 11.644 -11.667 1.00 88.69 114 GLN A O 1
ATOM 917 N N . ALA A 1 115 ? 13.776 10.164 -11.012 1.00 93.31 115 ALA A N 1
ATOM 918 C CA . ALA A 1 115 ? 13.873 9.500 -12.301 1.00 93.31 115 ALA A CA 1
ATOM 919 C C . ALA A 1 115 ? 12.588 8.728 -12.624 1.00 93.31 115 ALA A C 1
ATOM 921 O O . ALA A 1 115 ? 12.027 8.896 -13.709 1.00 93.31 115 ALA A O 1
ATOM 922 N N . LEU A 1 116 ? 12.083 7.918 -11.686 1.00 91.50 116 LEU A N 1
ATOM 923 C CA . LEU A 1 116 ? 10.886 7.111 -11.903 1.00 91.50 116 LEU A CA 1
ATOM 924 C C . LEU A 1 116 ? 9.636 7.984 -12.113 1.00 91.50 116 LEU A C 1
ATOM 926 O O . LEU A 1 116 ? 8.970 7.792 -13.131 1.00 91.50 116 LEU A O 1
ATOM 930 N N . PRO A 1 117 ? 9.335 9.001 -11.274 1.00 88.19 117 PRO A N 1
ATOM 931 C CA . PRO A 1 117 ? 8.220 9.911 -11.538 1.00 88.19 117 PRO A CA 1
ATOM 932 C C . PRO A 1 117 ? 8.327 10.656 -12.874 1.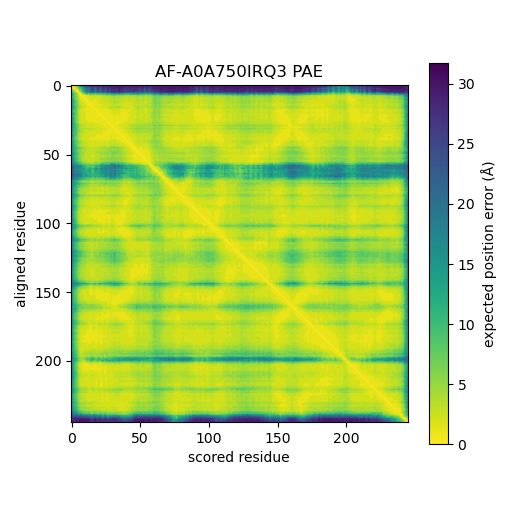00 88.19 117 PRO A C 1
ATOM 934 O O . PRO A 1 117 ? 7.300 10.967 -13.476 1.00 88.19 117 PRO A O 1
ATOM 937 N N . ALA A 1 118 ? 9.543 10.955 -13.349 1.00 88.88 118 ALA A N 1
ATOM 938 C CA . ALA A 1 118 ? 9.739 11.556 -14.665 1.00 88.88 118 ALA A CA 1
ATOM 939 C C . ALA A 1 118 ? 9.341 10.593 -15.788 1.00 88.88 118 ALA A C 1
ATOM 941 O O . ALA A 1 118 ? 8.504 10.955 -16.608 1.00 88.88 118 ALA A O 1
ATOM 942 N N . VAL A 1 119 ? 9.837 9.352 -15.760 1.00 91.31 119 VAL A N 1
ATOM 943 C CA . VAL A 1 119 ? 9.441 8.316 -16.728 1.00 91.31 119 VAL A CA 1
ATOM 944 C C . VAL A 1 119 ? 7.936 8.056 -16.691 1.00 91.31 119 VAL A C 1
ATOM 946 O O . VAL A 1 119 ? 7.315 7.939 -17.743 1.00 91.31 119 VAL A O 1
ATOM 949 N N . MET A 1 120 ? 7.327 8.020 -15.501 1.00 88.00 120 MET A N 1
ATOM 950 C CA . MET A 1 120 ? 5.889 7.778 -15.337 1.00 88.00 120 MET A CA 1
ATOM 951 C C . MET A 1 120 ? 5.011 8.810 -16.058 1.00 88.00 120 MET A C 1
ATOM 953 O O . MET A 1 120 ? 3.937 8.454 -16.545 1.00 88.00 120 MET A O 1
ATOM 957 N N . ARG A 1 121 ? 5.461 10.069 -16.168 1.00 84.81 121 ARG A N 1
ATOM 958 C CA . ARG A 1 121 ? 4.747 11.120 -16.917 1.00 84.81 121 ARG A CA 1
ATOM 959 C C . ARG A 1 121 ? 4.762 10.887 -18.427 1.00 84.81 121 ARG A C 1
ATOM 961 O O . ARG A 1 121 ? 3.811 11.272 -19.102 1.00 84.81 121 ARG A O 1
ATOM 968 N N . ASP A 1 122 ? 5.793 10.213 -18.926 1.00 87.69 122 ASP A N 1
ATOM 969 C CA . ASP A 1 122 ? 6.039 10.036 -20.357 1.00 87.69 122 ASP A CA 1
ATOM 970 C C . ASP A 1 122 ? 5.629 8.644 -20.871 1.00 87.69 122 ASP A C 1
ATOM 972 O O . ASP A 1 122 ? 5.717 8.387 -22.071 1.00 87.69 122 ASP A O 1
ATOM 976 N N . LEU A 1 123 ? 5.129 7.747 -20.004 1.00 87.56 123 LEU A N 1
ATOM 977 C CA . LEU A 1 123 ? 4.787 6.356 -20.355 1.00 87.56 123 LEU A CA 1
ATOM 978 C C . LEU A 1 123 ? 3.862 6.236 -21.571 1.00 87.56 123 LEU A C 1
ATOM 980 O O . LEU A 1 123 ? 4.005 5.309 -22.363 1.00 87.56 123 LEU A O 1
ATOM 984 N N . SER A 1 124 ? 2.927 7.172 -21.755 1.00 83.38 124 SER A N 1
ATOM 985 C CA . SER A 1 124 ? 1.991 7.155 -22.890 1.00 83.38 124 SER A CA 1
ATOM 986 C C . SER A 1 124 ? 2.640 7.406 -24.245 1.00 83.38 124 SER A C 1
ATOM 988 O O . SER A 1 124 ? 2.002 7.197 -25.272 1.00 83.38 124 SER A O 1
ATOM 990 N N . LEU A 1 125 ? 3.871 7.910 -24.247 1.00 87.25 125 LEU A N 1
ATOM 991 C CA . LEU A 1 125 ? 4.640 8.205 -25.451 1.00 87.25 125 LEU A CA 1
ATOM 992 C C . LEU A 1 125 ? 5.541 7.028 -25.851 1.00 87.25 125 LEU A C 1
ATOM 994 O O . LEU A 1 125 ? 6.252 7.112 -26.849 1.00 87.25 125 LEU A O 1
ATOM 998 N N . MET A 1 126 ? 5.535 5.946 -25.069 1.00 89.50 126 MET A N 1
ATOM 999 C CA . MET A 1 126 ? 6.439 4.813 -25.213 1.00 89.50 126 MET A CA 1
ATOM 1000 C C . MET A 1 126 ? 5.693 3.566 -25.691 1.00 89.50 126 MET A C 1
ATOM 1002 O O . MET A 1 126 ? 4.537 3.328 -25.344 1.00 89.50 126 MET A O 1
ATOM 1006 N N . THR A 1 127 ? 6.384 2.714 -26.449 1.00 89.81 127 THR A N 1
ATOM 1007 C CA . THR A 1 127 ? 5.947 1.320 -26.628 1.00 89.81 127 THR A CA 1
ATOM 1008 C C . THR A 1 127 ? 6.068 0.556 -25.307 1.00 89.81 127 THR A C 1
ATOM 1010 O O . THR A 1 127 ? 6.876 0.924 -24.454 1.00 89.81 127 THR A O 1
ATOM 1013 N N . SER A 1 128 ? 5.338 -0.551 -25.139 1.00 87.44 128 SER A N 1
ATOM 1014 C CA . SER A 1 128 ? 5.399 -1.360 -23.910 1.00 87.44 128 SER A CA 1
ATOM 1015 C C . SER A 1 128 ? 6.826 -1.794 -23.549 1.00 87.44 128 SER A C 1
ATOM 1017 O O . SER A 1 128 ? 7.223 -1.694 -22.394 1.00 87.44 128 SER A O 1
ATOM 1019 N N . SER A 1 129 ? 7.637 -2.195 -24.534 1.00 90.56 129 SER A N 1
ATOM 1020 C CA . SER A 1 129 ? 9.036 -2.582 -24.300 1.00 90.56 129 SER A CA 1
ATOM 1021 C C . SER A 1 129 ? 9.897 -1.401 -23.834 1.00 90.56 129 SER A C 1
ATOM 1023 O O . SER A 1 129 ? 10.631 -1.530 -22.855 1.00 90.56 129 SER A O 1
ATOM 1025 N N . GLN A 1 130 ? 9.763 -0.231 -24.472 1.00 93.50 130 GLN A N 1
ATOM 1026 C CA . GLN A 1 130 ? 10.466 0.985 -24.045 1.00 93.50 130 GLN A CA 1
ATOM 1027 C C . GLN A 1 130 ? 10.043 1.415 -22.639 1.00 93.50 130 GLN A C 1
ATOM 1029 O O . GLN A 1 130 ? 10.899 1.783 -21.834 1.00 93.50 130 GLN A O 1
ATOM 1034 N N . ALA A 1 131 ? 8.747 1.339 -22.335 1.00 92.00 131 ALA A N 1
ATOM 1035 C CA . ALA A 1 131 ? 8.202 1.646 -21.022 1.00 92.00 131 ALA A CA 1
ATOM 1036 C C . ALA A 1 131 ? 8.795 0.721 -19.949 1.00 92.00 131 ALA A C 1
ATOM 1038 O O . ALA A 1 131 ? 9.329 1.219 -18.959 1.00 92.00 131 ALA A O 1
ATOM 1039 N N . CYS A 1 132 ? 8.815 -0.599 -20.175 1.00 93.94 132 CYS A N 1
ATOM 1040 C CA . CYS A 1 132 ? 9.439 -1.558 -19.259 1.00 93.94 132 CYS A CA 1
ATOM 1041 C C . CYS A 1 132 ? 10.911 -1.226 -18.988 1.00 93.94 132 CYS A C 1
ATOM 1043 O O . CYS A 1 132 ? 11.320 -1.094 -17.834 1.00 93.94 132 CYS A O 1
ATOM 1045 N N . THR A 1 133 ? 11.717 -1.048 -20.040 1.00 95.81 133 THR A N 1
ATOM 1046 C CA . THR A 1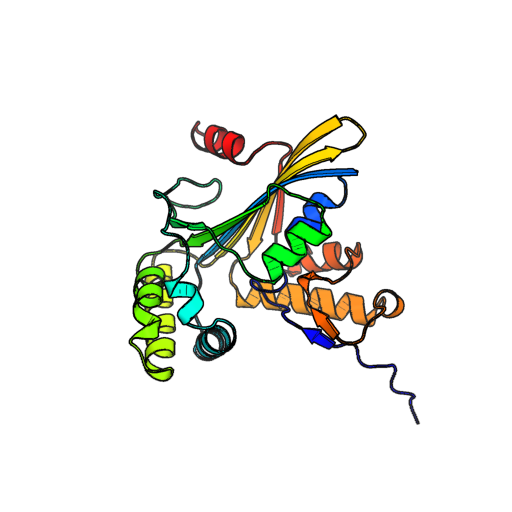 133 ? 13.142 -0.716 -19.891 1.00 95.81 133 THR A CA 1
ATOM 1047 C C . THR A 1 133 ? 13.343 0.616 -19.166 1.00 95.81 133 THR A C 1
ATOM 1049 O O . THR A 1 133 ? 14.222 0.725 -18.311 1.00 95.81 133 THR A O 1
ATOM 1052 N N . SER A 1 134 ? 12.514 1.619 -19.461 1.00 95.62 134 SER A N 1
ATOM 1053 C CA . SER A 1 134 ? 12.601 2.939 -18.832 1.00 95.62 134 SER A CA 1
ATOM 1054 C C . SER A 1 134 ? 12.248 2.882 -17.346 1.00 95.62 134 SER A C 1
ATOM 1056 O O . SER A 1 134 ? 12.961 3.475 -16.541 1.00 95.62 134 SER A O 1
ATOM 1058 N N . LEU A 1 135 ? 11.218 2.120 -16.958 1.00 95.00 135 LEU A N 1
ATOM 1059 C CA . LEU A 1 135 ? 10.847 1.899 -15.555 1.00 95.00 135 LEU A CA 1
ATOM 1060 C C . LEU A 1 135 ? 11.969 1.202 -14.772 1.00 95.00 135 LEU A C 1
ATOM 1062 O O . LEU A 1 135 ? 12.331 1.645 -13.679 1.00 95.00 135 LEU A O 1
ATOM 1066 N N . VAL A 1 136 ? 12.562 0.145 -15.340 1.00 96.50 136 VAL A N 1
ATOM 1067 C CA . VAL A 1 136 ? 13.682 -0.585 -14.718 1.00 96.50 136 VAL A CA 1
ATOM 1068 C C . VAL A 1 136 ? 14.889 0.329 -14.518 1.00 96.50 136 VAL A C 1
ATOM 1070 O O . VAL A 1 136 ? 15.439 0.392 -13.420 1.00 96.50 136 VAL A O 1
ATOM 1073 N N . ASN A 1 137 ? 15.280 1.081 -15.547 1.00 96.81 137 ASN A N 1
ATOM 1074 C CA . ASN A 1 137 ? 16.441 1.964 -15.466 1.00 96.81 137 ASN A CA 1
ATOM 1075 C C . ASN A 1 137 ? 16.210 3.134 -14.502 1.00 96.81 137 ASN A C 1
ATOM 1077 O O . ASN A 1 137 ? 17.078 3.442 -13.689 1.00 96.81 137 ASN A O 1
ATOM 1081 N N . ALA A 1 138 ? 15.040 3.771 -14.561 1.00 95.94 138 ALA A N 1
ATOM 1082 C CA . ALA A 1 138 ? 14.721 4.918 -13.720 1.00 95.94 138 ALA A CA 1
ATOM 1083 C C . ALA A 1 138 ? 14.616 4.546 -12.237 1.00 95.94 138 ALA A C 1
ATOM 1085 O O . ALA A 1 138 ? 15.192 5.222 -11.389 1.00 95.94 138 ALA A O 1
ATOM 1086 N N . SER A 1 139 ? 13.959 3.431 -11.923 1.00 95.50 139 SER A N 1
ATOM 1087 C CA . SER A 1 139 ? 13.906 2.933 -10.546 1.00 95.50 139 SER A CA 1
ATOM 1088 C C . SER A 1 139 ? 15.281 2.505 -10.024 1.00 95.50 139 SER A C 1
ATOM 1090 O O . SER A 1 139 ? 15.608 2.774 -8.872 1.00 95.50 139 SER A O 1
ATOM 1092 N N . ALA A 1 140 ? 16.133 1.914 -10.873 1.00 95.25 140 ALA A N 1
ATOM 1093 C CA . ALA A 1 140 ? 17.516 1.607 -10.514 1.00 95.25 140 ALA A CA 1
ATOM 1094 C C . ALA A 1 140 ? 18.340 2.869 -10.212 1.00 95.25 140 ALA A C 1
ATOM 1096 O O . ALA A 1 140 ? 19.176 2.831 -9.313 1.00 95.25 140 ALA A O 1
ATOM 1097 N N . LEU A 1 141 ? 18.104 3.970 -10.937 1.00 95.19 141 LEU A N 1
ATOM 1098 C CA . LEU A 1 141 ? 18.735 5.268 -10.680 1.00 95.19 141 LEU A CA 1
ATOM 1099 C C . LEU A 1 141 ? 18.308 5.850 -9.328 1.00 95.19 141 LEU A C 1
ATOM 1101 O O . LEU A 1 141 ? 19.167 6.279 -8.559 1.00 95.19 141 LEU A O 1
ATOM 1105 N N . ASP A 1 142 ? 17.010 5.825 -9.014 1.00 93.31 142 ASP A N 1
ATOM 1106 C CA . ASP A 1 142 ? 16.486 6.405 -7.770 1.00 93.31 142 ASP A CA 1
ATOM 1107 C C . ASP A 1 142 ? 17.031 5.703 -6.508 1.00 93.31 142 ASP A C 1
ATOM 1109 O O . ASP A 1 142 ? 17.234 6.360 -5.481 1.00 93.31 142 ASP A O 1
ATOM 1113 N N . ILE A 1 143 ? 17.351 4.403 -6.588 1.00 93.69 143 ILE A N 1
ATOM 1114 C CA . ILE A 1 143 ? 17.910 3.633 -5.462 1.00 93.69 143 ILE A CA 1
ATOM 1115 C C . ILE A 1 143 ? 19.446 3.668 -5.358 1.00 93.69 143 ILE A C 1
ATOM 1117 O O . ILE A 1 143 ? 19.986 3.117 -4.404 1.00 93.69 143 ILE A O 1
ATOM 1121 N N . GLN A 1 144 ? 20.195 4.284 -6.285 1.00 89.06 144 GLN A N 1
ATOM 1122 C CA . GLN A 1 144 ? 21.674 4.210 -6.247 1.00 89.06 144 GLN A CA 1
ATOM 1123 C C . GLN A 1 144 ? 22.274 4.744 -4.940 1.00 89.06 144 GLN A C 1
ATOM 1125 O O . GLN A 1 144 ? 23.267 4.212 -4.445 1.00 89.06 144 GLN A O 1
ATOM 1130 N N . SER A 1 145 ? 21.646 5.772 -4.371 1.00 82.19 145 SER A N 1
ATOM 1131 C CA . SER A 1 145 ? 22.122 6.448 -3.162 1.00 82.19 145 SER A CA 1
ATOM 1132 C C . SER A 1 145 ? 21.364 6.044 -1.895 1.00 82.19 145 SER A C 1
ATOM 1134 O O . SER A 1 145 ? 21.668 6.556 -0.821 1.00 82.19 145 SER A O 1
ATOM 1136 N N . PHE A 1 146 ? 20.375 5.150 -1.996 1.00 86.56 146 PHE A N 1
ATOM 1137 C CA . PHE A 1 146 ? 19.442 4.863 -0.906 1.00 86.56 146 PHE A CA 1
ATOM 1138 C C . PHE A 1 146 ? 19.115 3.376 -0.813 1.00 86.56 146 PHE A C 1
ATOM 1140 O O . PHE A 1 146 ? 19.107 2.642 -1.796 1.00 86.56 146 PHE A O 1
ATOM 1147 N N . ARG A 1 147 ? 18.846 2.904 0.405 1.00 90.94 147 ARG A N 1
ATOM 1148 C CA . ARG A 1 147 ? 18.343 1.542 0.591 1.00 90.94 147 ARG A CA 1
ATOM 1149 C C . ARG A 1 147 ? 16.882 1.486 0.141 1.00 90.94 147 ARG A C 1
ATOM 1151 O O . ARG A 1 147 ? 16.135 2.389 0.521 1.00 90.94 147 ARG A O 1
ATOM 1158 N N . PRO A 1 148 ? 16.477 0.454 -0.620 1.00 94.62 148 PRO A N 1
ATOM 1159 C CA . PRO A 1 148 ? 15.079 0.263 -0.950 1.00 94.62 148 PRO A CA 1
ATOM 1160 C C . PRO A 1 148 ? 14.208 0.136 0.296 1.00 94.62 148 PRO A C 1
ATOM 1162 O O . PRO A 1 148 ? 14.653 -0.346 1.343 1.00 94.62 148 PRO A O 1
ATOM 1165 N N . TYR A 1 149 ? 12.964 0.574 0.174 1.00 95.88 149 TYR A N 1
ATOM 1166 C CA . TYR A 1 149 ? 11.956 0.413 1.198 1.00 95.88 149 TYR A CA 1
ATOM 1167 C C . TYR A 1 149 ? 10.543 0.500 0.617 1.00 95.88 149 TYR A C 1
ATOM 1169 O O . TYR A 1 149 ? 10.277 1.136 -0.404 1.00 95.88 149 TYR A O 1
ATOM 1177 N N . VAL A 1 150 ? 9.613 -0.096 1.352 1.00 97.25 150 VAL A N 1
ATOM 1178 C CA . VAL A 1 150 ? 8.170 0.107 1.223 1.00 97.25 150 VAL A CA 1
ATOM 1179 C C . VAL A 1 150 ? 7.688 0.679 2.541 1.00 97.25 150 VAL A C 1
ATOM 1181 O O . VAL A 1 150 ? 8.039 0.148 3.595 1.00 97.25 150 VAL A O 1
ATOM 1184 N N . ARG A 1 151 ? 6.902 1.752 2.497 1.00 97.88 151 ARG A N 1
ATOM 1185 C CA . ARG A 1 151 ? 6.348 2.421 3.672 1.00 97.88 151 ARG A CA 1
ATOM 1186 C C . ARG A 1 151 ? 4.890 2.781 3.468 1.00 97.88 151 ARG A C 1
ATOM 1188 O O . ARG A 1 151 ? 4.540 3.429 2.489 1.00 97.88 151 ARG A O 1
ATOM 1195 N N . TYR A 1 152 ? 4.071 2.435 4.446 1.00 98.38 152 TYR A N 1
ATOM 1196 C CA . TYR A 1 152 ? 2.740 2.995 4.602 1.00 98.38 152 TYR A CA 1
ATOM 1197 C C . TYR A 1 152 ? 2.735 3.837 5.855 1.00 98.38 152 TYR A C 1
ATOM 1199 O O . TYR A 1 152 ? 3.062 3.344 6.933 1.00 98.38 152 TYR A O 1
ATOM 1207 N N . LEU A 1 153 ? 2.349 5.092 5.707 1.00 98.25 153 LEU A N 1
ATOM 1208 C CA . LEU A 1 153 ? 1.964 5.919 6.829 1.00 98.25 153 LEU A CA 1
ATOM 1209 C C . LEU A 1 153 ? 0.450 6.071 6.757 1.00 98.25 153 LEU A C 1
ATOM 1211 O O . LEU A 1 153 ? -0.094 6.459 5.725 1.00 98.25 153 LEU A O 1
ATOM 1215 N N . LEU A 1 154 ? -0.227 5.675 7.821 1.00 98.50 154 LEU A N 1
ATOM 1216 C CA . LEU A 1 154 ? -1.679 5.644 7.913 1.00 98.50 154 LEU A CA 1
ATOM 1217 C C . LEU A 1 154 ? -2.104 6.534 9.065 1.00 98.50 154 LEU A C 1
ATOM 1219 O O . LEU A 1 154 ? -1.418 6.563 10.081 1.00 98.50 154 LEU A O 1
ATOM 1223 N N . GLU A 1 155 ? -3.246 7.187 8.930 1.00 98.56 155 GLU A N 1
ATOM 1224 C CA . GLU A 1 155 ? -3.904 7.921 10.004 1.00 98.56 155 GLU A CA 1
ATOM 1225 C C . GLU A 1 155 ? -5.403 7.644 9.941 1.00 98.56 155 GLU A C 1
ATOM 1227 O O . GLU A 1 155 ? -6.027 7.785 8.888 1.00 98.56 155 GLU A O 1
ATOM 1232 N N . VAL A 1 156 ? -5.978 7.260 11.073 1.00 98.56 156 VAL A N 1
ATOM 1233 C CA . VAL A 1 156 ? -7.414 7.091 11.265 1.00 98.56 156 VAL A CA 1
ATOM 1234 C C . VAL A 1 156 ? -7.845 8.018 12.389 1.00 98.56 156 VAL A C 1
ATOM 1236 O O . VAL A 1 156 ? -7.238 8.041 13.461 1.00 98.56 156 VAL A O 1
ATOM 1239 N N . THR A 1 157 ? -8.914 8.771 12.157 1.00 98.50 157 THR A N 1
ATOM 1240 C CA . THR A 1 157 ? -9.615 9.493 13.219 1.00 98.50 157 THR A CA 1
ATOM 1241 C C . THR A 1 157 ? -11.041 8.993 13.312 1.00 98.50 157 THR A C 1
ATOM 1243 O O . THR A 1 157 ? -11.662 8.642 12.305 1.00 98.50 157 THR A O 1
ATOM 1246 N N . GLY A 1 158 ? -11.577 8.958 14.523 1.00 98.06 158 GLY A N 1
ATOM 1247 C CA . GLY A 1 158 ? -12.930 8.481 14.736 1.00 98.06 158 GLY A CA 1
ATOM 1248 C C . GLY A 1 158 ? -13.244 8.236 16.197 1.00 98.06 158 GLY A C 1
ATOM 1249 O O . GLY A 1 158 ? -12.519 8.675 17.089 1.00 98.06 158 GLY A O 1
ATOM 1250 N N . GLU A 1 159 ? -14.317 7.499 16.440 1.00 97.88 159 GLU A N 1
ATOM 1251 C CA . GLU A 1 159 ? -14.724 7.097 17.776 1.00 97.88 159 GLU A CA 1
ATOM 1252 C C . GLU A 1 159 ? -14.167 5.714 18.123 1.00 97.88 159 GLU A C 1
ATOM 1254 O O . GLU A 1 159 ? -14.336 4.751 17.377 1.00 97.88 159 GLU A O 1
ATOM 1259 N N . GLN A 1 160 ? -13.525 5.614 19.283 1.00 95.69 160 GLN A N 1
ATOM 1260 C CA . GLN A 1 160 ? -13.056 4.368 19.876 1.00 95.69 160 GLN A CA 1
ATOM 1261 C C . GLN A 1 160 ? -13.376 4.403 21.372 1.00 95.69 160 GLN A C 1
ATOM 1263 O O . GLN A 1 160 ? -13.010 5.354 22.069 1.00 95.69 160 GLN A O 1
ATOM 1268 N N . GLU A 1 161 ? -14.078 3.379 21.868 1.00 93.25 161 GLU A N 1
ATOM 1269 C CA . GLU A 1 161 ? -14.529 3.295 23.270 1.00 93.25 161 GLU A CA 1
ATOM 1270 C C . GLU A 1 161 ? -15.330 4.541 23.719 1.00 93.25 161 GLU A C 1
ATOM 1272 O O . GLU A 1 161 ? -15.174 5.039 24.835 1.00 93.25 161 GLU A O 1
ATOM 1277 N N . GLY A 1 162 ? -16.159 5.094 22.823 1.00 94.31 162 GLY A N 1
ATOM 1278 C CA . GLY A 1 162 ? -16.982 6.280 23.091 1.00 94.31 162 GLY A CA 1
ATOM 1279 C C . GLY A 1 162 ? -16.208 7.602 23.174 1.00 94.31 162 GLY A C 1
ATOM 1280 O O . GLY A 1 162 ? -16.751 8.601 23.644 1.00 94.31 162 GLY A O 1
ATOM 1281 N N . ARG A 1 163 ? -14.936 7.634 22.752 1.00 96.25 163 ARG A N 1
ATOM 1282 C CA . ARG A 1 163 ? -14.109 8.849 22.705 1.00 96.25 163 ARG A CA 1
ATOM 1283 C C . ARG A 1 163 ? -13.597 9.095 21.296 1.00 96.25 163 ARG A C 1
ATOM 1285 O O . ARG A 1 163 ? -13.205 8.153 20.613 1.00 96.25 163 ARG A O 1
ATOM 1292 N N . ASN A 1 164 ? -13.516 10.364 20.904 1.00 97.00 164 ASN A N 1
ATOM 1293 C CA . ASN A 1 164 ? -12.817 10.739 19.680 1.00 97.00 164 ASN A CA 1
ATOM 1294 C C . ASN A 1 164 ? -11.317 10.507 19.867 1.00 97.00 164 ASN A C 1
ATOM 1296 O O . ASN A 1 164 ? -10.715 11.024 20.812 1.00 97.00 164 ASN A O 1
ATOM 1300 N N . ARG A 1 165 ? -10.726 9.720 18.973 1.00 97.31 165 ARG A N 1
ATOM 1301 C CA . ARG A 1 165 ? -9.307 9.385 18.964 1.00 97.31 165 ARG A CA 1
ATOM 1302 C C . ARG A 1 165 ? -8.729 9.560 17.569 1.00 97.31 165 ARG A C 1
ATOM 1304 O O . ARG A 1 165 ? -9.429 9.435 16.566 1.00 97.31 165 ARG A O 1
ATOM 1311 N N . THR A 1 166 ? -7.430 9.816 17.551 1.00 98.12 166 THR A N 1
ATOM 1312 C CA . THR A 1 166 ? -6.605 9.772 16.351 1.00 98.12 166 THR A CA 1
ATOM 1313 C C . THR A 1 166 ? -5.526 8.739 16.573 1.00 98.12 166 THR A C 1
ATOM 1315 O O . THR A 1 166 ? -4.882 8.721 17.624 1.00 98.12 166 THR A O 1
ATOM 1318 N N . GLU A 1 167 ? -5.326 7.895 15.577 1.00 98.12 167 GLU A N 1
ATOM 1319 C CA . GLU A 1 167 ? -4.287 6.894 15.594 1.00 98.12 167 GLU A CA 1
ATOM 1320 C C . GLU A 1 167 ? -3.580 6.831 14.249 1.00 98.12 167 GLU A C 1
ATOM 1322 O O . GLU A 1 167 ? -4.216 6.722 13.203 1.00 98.12 167 GLU A O 1
ATOM 1327 N N . SER A 1 168 ? -2.253 6.870 14.295 1.00 98.50 168 SER A N 1
ATOM 1328 C CA . SER A 1 168 ? -1.403 6.698 13.127 1.00 98.50 168 SER A CA 1
ATOM 1329 C C . SER A 1 168 ? -0.624 5.395 13.204 1.00 98.50 168 SER A C 1
ATOM 1331 O O . SER A 1 168 ? -0.341 4.883 14.289 1.00 98.50 168 SER A O 1
ATOM 1333 N N . ALA A 1 169 ? -0.226 4.861 12.055 1.00 98.31 169 ALA A N 1
ATOM 1334 C CA . ALA A 1 169 ? 0.679 3.725 11.995 1.00 98.31 169 ALA A CA 1
ATOM 1335 C C . ALA A 1 169 ? 1.707 3.883 10.878 1.00 98.31 169 ALA A C 1
ATOM 1337 O O . ALA A 1 169 ? 1.364 4.264 9.761 1.00 98.31 169 ALA A O 1
ATOM 1338 N N . LEU A 1 170 ? 2.953 3.528 11.183 1.00 98.31 170 LEU A N 1
ATOM 1339 C CA . LEU A 1 170 ? 3.987 3.259 10.193 1.00 98.31 170 LEU A CA 1
ATOM 1340 C C . LEU A 1 170 ? 4.025 1.754 9.955 1.00 98.31 170 LEU A C 1
ATOM 1342 O O . LEU A 1 170 ? 4.188 0.992 10.904 1.00 98.31 170 LEU A O 1
ATOM 1346 N N . ILE A 1 171 ? 3.938 1.330 8.701 1.00 98.38 171 ILE A N 1
ATOM 1347 C CA . ILE A 1 171 ? 4.260 -0.026 8.263 1.00 98.38 171 ILE A CA 1
ATOM 1348 C C . ILE A 1 171 ? 5.440 0.076 7.312 1.00 98.38 171 ILE A C 1
ATOM 1350 O O . ILE A 1 171 ? 5.426 0.915 6.416 1.00 98.38 171 ILE A O 1
ATOM 1354 N N . GLN A 1 172 ? 6.458 -0.760 7.498 1.00 97.25 172 GLN A N 1
ATOM 1355 C CA . GLN A 1 172 ? 7.667 -0.722 6.686 1.00 97.25 172 GLN A CA 1
ATOM 1356 C C . GLN A 1 172 ? 8.207 -2.109 6.340 1.00 97.25 172 GLN A C 1
ATOM 1358 O O . GLN A 1 172 ? 8.110 -3.047 7.132 1.00 97.25 172 GLN A O 1
ATOM 1363 N N . GLY A 1 173 ? 8.824 -2.205 5.167 1.00 97.06 173 GLY A N 1
ATOM 1364 C CA . GLY A 1 173 ? 9.616 -3.344 4.715 1.00 97.06 173 GLY A CA 1
ATOM 1365 C C . GLY A 1 173 ? 10.756 -2.879 3.810 1.00 97.06 173 GLY A C 1
ATOM 1366 O O . GLY A 1 173 ? 10.803 -1.714 3.417 1.00 97.06 173 GLY A O 1
ATOM 1367 N N . VAL A 1 174 ? 11.695 -3.772 3.494 1.00 94.44 174 VAL A N 1
ATOM 1368 C CA . VAL A 1 174 ? 12.962 -3.399 2.826 1.00 94.44 174 VAL A CA 1
ATOM 1369 C C . VAL A 1 174 ? 12.976 -3.631 1.310 1.00 94.44 174 VAL A C 1
ATOM 1371 O O . VAL A 1 174 ? 13.958 -3.306 0.658 1.00 94.44 174 VAL A O 1
ATOM 1374 N N . SER A 1 175 ? 11.915 -4.204 0.738 1.00 93.94 175 SER A N 1
ATOM 1375 C CA . SER A 1 175 ? 11.688 -4.274 -0.715 1.00 93.94 175 SER A CA 1
ATOM 1376 C C . SER A 1 175 ? 10.238 -4.656 -1.017 1.00 93.94 175 SER A C 1
ATOM 1378 O O . SER A 1 175 ? 9.586 -5.326 -0.214 1.00 93.94 175 SER A O 1
ATOM 1380 N N . VAL A 1 176 ? 9.745 -4.286 -2.196 1.00 94.50 176 VAL A N 1
ATOM 1381 C CA . VAL A 1 176 ? 8.433 -4.679 -2.720 1.00 94.50 176 VAL A CA 1
ATOM 1382 C C . VAL A 1 176 ? 8.324 -6.197 -2.793 1.00 94.50 176 VAL A C 1
ATOM 1384 O O . VAL A 1 176 ? 7.351 -6.758 -2.301 1.00 94.50 176 VAL A O 1
ATOM 1387 N N . ALA A 1 177 ? 9.340 -6.877 -3.332 1.00 93.06 177 ALA A N 1
ATOM 1388 C CA . ALA A 1 177 ? 9.326 -8.331 -3.481 1.00 93.06 177 ALA A CA 1
ATOM 1389 C C . ALA A 1 177 ? 9.180 -9.057 -2.134 1.00 93.06 177 ALA A C 1
ATOM 1391 O O . ALA A 1 177 ? 8.378 -9.985 -2.017 1.00 93.06 177 ALA A O 1
ATOM 1392 N N . GLN A 1 178 ? 9.911 -8.616 -1.105 1.00 95.00 178 GLN A N 1
ATOM 1393 C CA . GLN A 1 178 ? 9.813 -9.221 0.222 1.00 95.00 178 GLN A CA 1
ATOM 1394 C C . GLN A 1 178 ? 8.462 -8.946 0.881 1.00 95.00 178 GLN A C 1
ATOM 1396 O O . GLN A 1 178 ? 7.873 -9.868 1.437 1.00 95.00 178 GLN A O 1
ATOM 1401 N N . VAL A 1 179 ? 7.952 -7.711 0.807 1.00 97.00 179 VAL A N 1
ATOM 1402 C CA . VAL A 1 179 ? 6.653 -7.367 1.406 1.00 97.00 179 VAL A CA 1
ATOM 1403 C C . VAL A 1 179 ? 5.513 -8.113 0.708 1.00 97.00 179 VAL A C 1
ATOM 1405 O O . VAL A 1 179 ? 4.671 -8.693 1.392 1.00 97.00 179 VAL A O 1
ATOM 1408 N N . CYS A 1 180 ? 5.516 -8.180 -0.630 1.00 95.50 180 CYS A N 1
ATOM 1409 C CA . CYS A 1 180 ? 4.573 -9.004 -1.392 1.00 95.50 180 CYS A CA 1
ATOM 1410 C C . CYS A 1 180 ? 4.656 -10.473 -0.959 1.00 95.50 180 CYS A C 1
ATOM 1412 O O . CYS A 1 180 ? 3.639 -11.076 -0.628 1.00 95.50 180 CYS A O 1
ATOM 1414 N N . GLY A 1 181 ? 5.864 -11.046 -0.911 1.00 96.06 181 GLY A N 1
ATOM 1415 C CA . GLY A 1 181 ? 6.068 -12.441 -0.521 1.00 96.06 181 GLY A CA 1
ATOM 1416 C C . GLY A 1 181 ? 5.571 -12.744 0.894 1.00 96.06 181 GLY A C 1
ATOM 1417 O O . GLY A 1 181 ? 4.883 -13.742 1.101 1.00 96.06 181 GLY A O 1
ATOM 1418 N N . ALA A 1 182 ? 5.854 -11.862 1.854 1.00 97.81 182 ALA A N 1
ATOM 1419 C CA . ALA A 1 182 ? 5.380 -11.989 3.229 1.00 97.81 182 ALA A CA 1
ATOM 1420 C C . ALA A 1 182 ? 3.850 -11.930 3.318 1.00 97.81 182 ALA A C 1
ATOM 1422 O O . ALA A 1 182 ? 3.240 -12.747 4.008 1.00 97.81 182 ALA A O 1
ATOM 1423 N N . PHE A 1 183 ? 3.220 -11.002 2.594 1.00 97.94 183 PHE A N 1
ATOM 1424 C CA . PHE A 1 183 ? 1.767 -10.879 2.582 1.00 97.94 183 PHE A CA 1
ATOM 1425 C C . PHE A 1 183 ? 1.096 -12.089 1.925 1.00 97.94 183 PHE A C 1
ATOM 1427 O O . PHE A 1 183 ? 0.185 -12.666 2.513 1.00 97.94 183 PHE A O 1
ATOM 1434 N N . ILE A 1 184 ? 1.598 -12.548 0.775 1.00 97.19 184 ILE A N 1
ATOM 1435 C CA . ILE A 1 184 ? 1.114 -13.760 0.097 1.00 97.19 184 ILE A CA 1
ATOM 1436 C C . ILE A 1 184 ? 1.257 -14.988 1.002 1.00 97.19 184 ILE A C 1
ATOM 1438 O O . ILE A 1 184 ? 0.316 -15.768 1.126 1.00 97.19 184 ILE A O 1
ATOM 1442 N N . ALA A 1 185 ? 2.404 -15.158 1.666 1.00 97.25 185 ALA A N 1
ATOM 1443 C CA . ALA A 1 185 ? 2.622 -16.275 2.581 1.00 97.25 185 ALA A CA 1
ATOM 1444 C C . ALA A 1 185 ? 1.646 -16.240 3.767 1.00 97.25 185 ALA A C 1
ATOM 1446 O O . ALA A 1 185 ? 1.068 -17.267 4.125 1.00 97.25 185 ALA A O 1
ATOM 1447 N N . ALA A 1 186 ? 1.415 -15.058 4.344 1.00 97.69 186 ALA A N 1
ATOM 1448 C CA . ALA A 1 186 ? 0.472 -14.876 5.440 1.00 97.69 186 ALA A CA 1
ATOM 1449 C C . ALA A 1 186 ? -0.976 -15.166 5.005 1.00 97.69 186 ALA A C 1
ATOM 1451 O O . ALA A 1 186 ? -1.711 -15.844 5.723 1.00 97.69 186 ALA A O 1
ATOM 1452 N N . LEU A 1 187 ? -1.363 -14.718 3.807 1.00 96.50 187 LEU A N 1
ATOM 1453 C CA . LEU A 1 187 ? -2.656 -15.009 3.190 1.00 96.50 187 LEU A CA 1
ATOM 1454 C C . LEU A 1 187 ? -2.853 -16.509 2.931 1.00 96.50 187 LEU A C 1
ATOM 1456 O O . LEU A 1 187 ? -3.887 -17.069 3.291 1.00 96.50 187 LEU A O 1
ATOM 1460 N N . ALA A 1 188 ? -1.855 -17.175 2.351 1.00 94.75 188 ALA A N 1
ATOM 1461 C CA . ALA A 1 188 ? -1.902 -18.611 2.101 1.00 94.75 188 ALA A CA 1
ATOM 1462 C C . ALA A 1 188 ? -2.045 -19.401 3.410 1.00 94.75 188 ALA A C 1
ATOM 1464 O O . ALA A 1 188 ? -2.875 -20.305 3.499 1.00 94.75 188 ALA A O 1
ATOM 1465 N N . ALA A 1 189 ? -1.297 -19.022 4.451 1.00 94.69 189 ALA A N 1
ATOM 1466 C CA . ALA A 1 189 ? -1.382 -19.659 5.760 1.00 94.69 189 ALA A CA 1
ATOM 1467 C C . ALA A 1 189 ? -2.797 -19.576 6.353 1.00 94.69 189 ALA A C 1
ATOM 1469 O O . ALA A 1 189 ? -3.309 -20.582 6.847 1.00 94.69 189 ALA A O 1
ATOM 1470 N N . VAL A 1 190 ? -3.468 -18.420 6.272 1.00 94.25 190 VAL A N 1
ATOM 1471 C CA . VAL A 1 190 ? -4.837 -18.287 6.801 1.00 94.25 190 VAL A CA 1
ATOM 1472 C C . VAL A 1 190 ? -5.889 -18.988 5.948 1.00 94.25 190 VAL A C 1
ATOM 1474 O O . VAL A 1 190 ? -6.831 -19.538 6.507 1.00 94.25 190 VAL A O 1
ATOM 1477 N N . VAL A 1 191 ? -5.721 -19.049 4.625 1.00 91.69 191 VAL A N 1
ATOM 1478 C CA . VAL A 1 191 ? -6.602 -19.849 3.755 1.00 91.69 191 VAL A CA 1
ATOM 1479 C C . VAL A 1 191 ? -6.503 -21.334 4.105 1.00 91.69 191 VAL A C 1
ATOM 1481 O O . VAL A 1 191 ? -7.521 -22.008 4.216 1.00 91.69 191 VAL A O 1
ATOM 1484 N N . ILE A 1 192 ? -5.287 -21.838 4.334 1.00 90.31 192 ILE A N 1
ATOM 1485 C CA . ILE A 1 192 ? -5.049 -23.245 4.685 1.00 90.31 192 ILE A CA 1
ATOM 1486 C C . ILE A 1 192 ? -5.580 -23.571 6.086 1.00 90.31 192 ILE A C 1
ATOM 1488 O O . ILE A 1 192 ? -6.153 -24.635 6.300 1.00 90.31 192 ILE A O 1
ATOM 1492 N N . THR A 1 193 ? -5.367 -22.678 7.055 1.00 91.38 193 THR A N 1
ATOM 1493 C CA . THR A 1 193 ? -5.678 -22.947 8.471 1.00 91.38 193 THR A CA 1
ATOM 1494 C C . THR A 1 193 ? -7.083 -22.528 8.889 1.00 91.38 193 THR A C 1
ATOM 1496 O O . THR A 1 193 ? -7.554 -22.957 9.938 1.00 91.38 193 THR A O 1
ATOM 1499 N N . SER A 1 194 ? -7.751 -21.666 8.123 1.00 89.25 194 SER A N 1
ATOM 1500 C CA . SER A 1 194 ? -9.081 -21.123 8.433 1.00 89.25 194 SER A CA 1
ATOM 1501 C C . SER A 1 194 ? -9.965 -20.998 7.177 1.00 89.25 194 SER A C 1
ATOM 1503 O O . SER A 1 194 ? -10.530 -19.925 6.946 1.00 89.25 194 SER A O 1
ATOM 1505 N N . PRO A 1 195 ? -10.118 -22.060 6.358 1.00 86.88 195 PRO A N 1
ATOM 1506 C CA . PRO A 1 195 ? -10.836 -21.994 5.079 1.00 86.88 195 PRO A CA 1
ATOM 1507 C C . PRO A 1 195 ? -12.299 -21.549 5.233 1.00 86.88 195 PRO A C 1
ATOM 1509 O O . PRO A 1 195 ? -12.793 -20.779 4.414 1.00 86.88 195 PRO A O 1
ATOM 1512 N N . ASP A 1 196 ? -12.955 -21.918 6.336 1.00 87.31 196 ASP A N 1
ATOM 1513 C CA . ASP A 1 196 ? -14.350 -21.547 6.625 1.00 87.31 196 ASP A CA 1
ATOM 1514 C C . ASP A 1 196 ? -14.550 -20.036 6.851 1.00 87.31 196 ASP A C 1
ATOM 1516 O O . ASP A 1 196 ? -15.676 -19.543 6.852 1.00 87.31 196 ASP A O 1
ATOM 1520 N N . SER A 1 197 ? -13.463 -19.271 7.024 1.00 85.81 197 SER A N 1
ATOM 1521 C CA . SER A 1 197 ? -13.520 -17.803 7.110 1.00 85.81 197 SER A CA 1
ATOM 1522 C C . SER A 1 197 ? -13.750 -17.134 5.749 1.00 85.81 197 SER A C 1
ATOM 1524 O O . SER A 1 197 ? -13.981 -15.924 5.687 1.00 85.81 197 SER A O 1
ATOM 1526 N N . PHE A 1 198 ? -13.669 -17.892 4.653 1.00 84.19 198 PHE A N 1
ATOM 1527 C CA . PHE A 1 198 ? -13.756 -17.386 3.291 1.00 84.19 198 PHE A CA 1
ATOM 1528 C C . PHE A 1 198 ? -15.077 -17.823 2.653 1.00 84.19 198 PHE A C 1
ATOM 1530 O O . PHE A 1 198 ? -15.222 -18.929 2.152 1.00 84.19 198 PHE A O 1
ATOM 1537 N N . CYS A 1 199 ? -16.057 -16.919 2.619 1.00 72.94 199 CYS A N 1
ATOM 1538 C CA . CYS A 1 199 ? -17.390 -17.221 2.080 1.00 72.94 199 CYS A CA 1
ATOM 1539 C C . CYS A 1 199 ? -17.491 -17.103 0.544 1.00 72.94 199 CYS A C 1
ATOM 1541 O O . CYS A 1 199 ? -18.598 -17.094 0.002 1.00 72.94 199 CYS A O 1
ATOM 1543 N N . ARG A 1 200 ? -16.375 -16.879 -0.166 1.00 76.94 200 ARG A N 1
ATOM 1544 C CA . ARG A 1 200 ? -16.341 -16.610 -1.615 1.00 76.94 200 ARG A CA 1
ATOM 1545 C C . ARG A 1 200 ? -15.084 -17.192 -2.256 1.00 76.94 200 ARG A C 1
ATOM 1547 O O . ARG A 1 200 ? -14.036 -17.269 -1.631 1.00 76.94 200 ARG A O 1
ATOM 1554 N N . HIS A 1 201 ? -15.201 -17.508 -3.540 1.00 75.25 201 HIS A N 1
ATOM 1555 C CA . HIS A 1 201 ? -14.156 -18.159 -4.328 1.00 75.25 201 HIS A CA 1
ATOM 1556 C C . HIS A 1 201 ? -13.103 -17.196 -4.875 1.00 75.25 201 HIS A C 1
ATOM 1558 O O . HIS A 1 201 ? -11.945 -17.565 -4.967 1.00 75.25 201 HIS A O 1
ATOM 1564 N N . ASN A 1 202 ? -13.491 -15.968 -5.225 1.00 88.31 202 ASN A N 1
ATOM 1565 C CA . ASN A 1 202 ? -12.592 -14.951 -5.771 1.00 88.31 202 ASN A CA 1
ATOM 1566 C C . ASN A 1 202 ? -12.579 -13.762 -4.820 1.00 88.31 202 ASN A C 1
ATOM 1568 O O . ASN A 1 202 ? -13.590 -13.065 -4.683 1.00 88.31 202 ASN A O 1
ATOM 1572 N N . ILE A 1 203 ? -11.460 -13.561 -4.134 1.00 91.44 203 ILE A N 1
ATOM 1573 C CA . ILE A 1 203 ? -11.333 -12.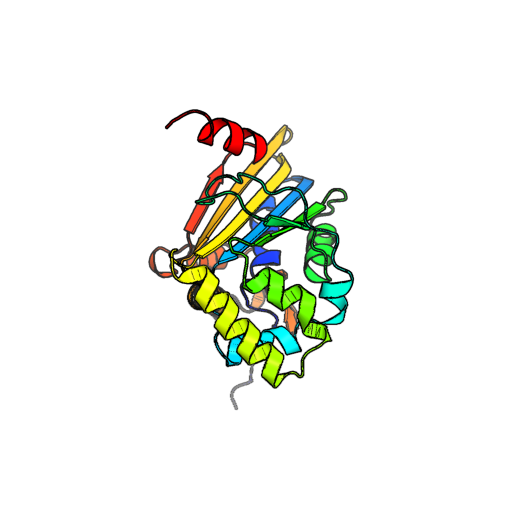541 -3.095 1.00 91.44 203 ILE A CA 1
ATOM 1574 C C . ILE A 1 203 ? -10.106 -11.694 -3.407 1.00 91.44 203 ILE A C 1
ATOM 1576 O O . ILE A 1 203 ? -8.991 -12.200 -3.474 1.00 91.44 203 ILE A O 1
ATOM 1580 N N . HIS A 1 204 ? -10.305 -10.389 -3.580 1.00 94.31 204 HIS A N 1
ATOM 1581 C CA . HIS A 1 204 ? -9.182 -9.454 -3.632 1.00 94.31 204 HIS A CA 1
ATOM 1582 C C . HIS A 1 204 ? -8.528 -9.388 -2.252 1.00 94.31 204 HIS A C 1
ATOM 1584 O O . HIS A 1 204 ? -9.232 -9.321 -1.244 1.00 94.31 204 HIS A O 1
ATOM 1590 N N . ALA A 1 205 ? -7.200 -9.371 -2.185 1.00 95.75 205 ALA A N 1
ATOM 1591 C CA . ALA A 1 205 ? -6.469 -9.445 -0.923 1.00 95.75 205 ALA A CA 1
ATOM 1592 C C . ALA A 1 205 ? -6.856 -8.334 0.072 1.00 95.75 205 ALA A C 1
ATOM 1594 O O . ALA A 1 205 ? -6.982 -8.593 1.269 1.00 95.75 205 ALA A O 1
ATOM 1595 N N . ALA A 1 206 ? -7.169 -7.129 -0.418 1.00 96.50 206 ALA A N 1
ATOM 1596 C CA . ALA A 1 206 ? -7.687 -6.026 0.397 1.00 96.50 206 ALA A CA 1
ATOM 1597 C C . ALA A 1 206 ? -9.006 -6.354 1.127 1.00 96.50 206 ALA A C 1
ATOM 1599 O O . ALA A 1 206 ? -9.316 -5.745 2.153 1.00 96.50 206 ALA A O 1
ATOM 1600 N N . GLN A 1 207 ? -9.782 -7.316 0.616 1.00 95.38 207 GLN A N 1
ATOM 1601 C CA . GLN A 1 207 ? -11.097 -7.731 1.117 1.00 95.38 207 GLN A CA 1
ATOM 1602 C C . GLN A 1 207 ? -11.036 -8.904 2.093 1.00 95.38 207 GLN A C 1
ATOM 1604 O O . GLN A 1 207 ? -12.038 -9.202 2.745 1.00 95.38 207 GLN A O 1
ATOM 1609 N N . VAL A 1 208 ? -9.871 -9.540 2.233 1.00 95.00 208 VAL A N 1
ATOM 1610 C CA . VAL A 1 208 ? -9.674 -10.651 3.167 1.00 95.00 208 VAL A CA 1
ATOM 1611 C C . VAL A 1 208 ? -10.072 -10.211 4.587 1.00 95.00 208 VAL A C 1
ATOM 1613 O O . VAL A 1 208 ? -9.799 -9.063 4.972 1.00 95.00 208 VAL A O 1
ATOM 1616 N N . PRO A 1 209 ? -10.770 -11.064 5.364 1.00 93.38 209 PRO A N 1
ATOM 1617 C CA . PRO A 1 209 ? -11.150 -10.736 6.733 1.00 93.38 209 PRO A CA 1
ATOM 1618 C C . PRO A 1 209 ? -9.940 -10.393 7.612 1.00 93.38 209 PRO A C 1
ATOM 1620 O O . PRO A 1 209 ? -8.830 -10.886 7.406 1.00 93.38 209 PRO A O 1
ATOM 1623 N N . LEU A 1 210 ? -10.154 -9.550 8.624 1.00 94.81 210 LEU A N 1
ATOM 1624 C CA . LEU A 1 210 ? -9.115 -9.120 9.567 1.00 94.81 210 LEU A CA 1
ATOM 1625 C C . LEU A 1 210 ? -8.838 -10.208 10.618 1.00 94.81 210 LEU A C 1
ATOM 1627 O O . LEU A 1 210 ? -9.103 -10.033 11.806 1.00 94.81 210 LEU A O 1
ATOM 1631 N N . LEU A 1 211 ? -8.337 -11.357 10.165 1.00 94.69 211 LEU A N 1
ATOM 1632 C CA . LEU A 1 211 ? -8.053 -12.509 11.017 1.00 94.69 211 LEU A CA 1
ATOM 1633 C C . LEU A 1 211 ? -6.824 -12.239 11.903 1.00 94.69 211 LEU A C 1
ATOM 1635 O O . LEU A 1 211 ? -5.794 -11.800 11.381 1.00 94.69 211 LEU A O 1
ATOM 1639 N N . PRO A 1 212 ? -6.866 -12.541 13.217 1.00 94.50 212 PRO A N 1
ATOM 1640 C CA . PRO A 1 212 ? -5.708 -12.388 14.101 1.00 94.50 212 PRO A CA 1
ATOM 1641 C C . PRO A 1 212 ? -4.457 -13.113 13.589 1.00 94.50 212 PRO A C 1
ATOM 1643 O O . PRO A 1 212 ? -3.359 -12.568 13.652 1.00 94.50 212 PRO A O 1
ATOM 1646 N N . GLN A 1 213 ? -4.629 -14.302 13.007 1.00 95.00 213 GLN A N 1
ATOM 1647 C CA . GLN A 1 213 ? -3.551 -15.109 12.437 1.00 95.00 213 GLN A CA 1
ATOM 1648 C C . GLN A 1 213 ? -2.859 -14.395 11.270 1.00 95.00 213 GLN A C 1
ATOM 1650 O O . GLN A 1 213 ? -1.637 -14.452 11.163 1.00 95.00 213 GLN A O 1
ATOM 1655 N N . LEU A 1 214 ? -3.611 -13.670 10.432 1.00 96.50 214 LEU A N 1
ATOM 1656 C CA . LEU A 1 214 ? -3.042 -12.900 9.323 1.00 96.50 214 LEU A CA 1
ATOM 1657 C C . LEU A 1 214 ? -2.123 -11.794 9.855 1.00 96.50 214 LEU A C 1
ATOM 1659 O O . LEU A 1 214 ? -1.010 -11.638 9.362 1.00 96.50 214 LEU A O 1
ATOM 1663 N N . VAL A 1 215 ? -2.553 -11.088 10.908 1.00 96.00 215 VAL A N 1
ATOM 1664 C CA . VAL A 1 215 ? -1.741 -10.074 11.603 1.00 96.00 215 VAL A CA 1
ATOM 1665 C C . VAL A 1 215 ? -0.465 -10.706 12.169 1.00 96.00 215 VAL A C 1
ATOM 1667 O O . VAL A 1 215 ? 0.627 -10.180 11.961 1.00 96.00 215 VAL A O 1
ATOM 1670 N N . SER A 1 216 ? -0.588 -11.848 12.855 1.00 96.25 216 SER A N 1
ATOM 1671 C CA . SER A 1 216 ? 0.547 -12.555 13.459 1.00 96.25 216 SER A CA 1
ATOM 1672 C C . SER A 1 216 ? 1.562 -13.044 12.427 1.00 96.25 216 SER A C 1
ATOM 1674 O O . SER A 1 216 ? 2.761 -12.914 12.656 1.00 96.25 216 SER A O 1
ATOM 1676 N N . HIS A 1 217 ? 1.110 -13.580 11.292 1.00 96.94 217 HIS A N 1
ATOM 1677 C CA . HIS A 1 217 ? 1.999 -14.023 10.219 1.00 96.94 217 HIS A CA 1
ATOM 1678 C C . HIS A 1 217 ? 2.671 -12.838 9.519 1.00 96.94 217 HIS A C 1
ATOM 1680 O O . HIS A 1 217 ? 3.900 -12.821 9.395 1.00 96.94 217 HIS A O 1
ATOM 1686 N N . LEU A 1 218 ? 1.883 -11.831 9.122 1.00 97.50 218 LEU A N 1
ATOM 1687 C CA . LEU A 1 218 ? 2.363 -10.666 8.379 1.00 97.50 218 LEU A CA 1
ATOM 1688 C C . LEU A 1 218 ? 3.394 -9.864 9.168 1.00 97.50 218 LEU A C 1
ATOM 1690 O O . LEU A 1 218 ? 4.367 -9.416 8.583 1.00 97.50 218 LEU A O 1
ATOM 1694 N N . PHE A 1 219 ? 3.204 -9.693 10.477 1.00 97.25 219 PHE A N 1
ATOM 1695 C CA . PHE A 1 219 ? 4.110 -8.913 11.325 1.00 97.25 219 PHE A CA 1
ATOM 1696 C C . PHE A 1 219 ? 5.018 -9.779 12.205 1.00 97.25 219 PHE A C 1
ATOM 1698 O O . PHE A 1 219 ? 5.579 -9.298 13.192 1.00 97.25 219 PHE A O 1
ATOM 1705 N N . SER A 1 220 ? 5.188 -11.057 11.857 1.00 96.06 220 SER A N 1
ATOM 1706 C CA . SER A 1 220 ? 6.156 -11.928 12.525 1.00 96.06 220 SER A CA 1
ATOM 1707 C C . SER A 1 220 ? 7.589 -11.396 12.345 1.00 96.06 220 SER A C 1
ATOM 1709 O O . SER A 1 220 ? 7.880 -10.745 11.332 1.00 96.06 220 SER A O 1
ATOM 1711 N N . PRO A 1 221 ? 8.527 -11.678 13.270 1.00 92.81 221 PRO A N 1
ATOM 1712 C CA . PRO A 1 221 ? 9.928 -11.291 13.104 1.00 92.81 221 PRO A CA 1
ATOM 1713 C C . PRO A 1 221 ? 10.523 -11.741 1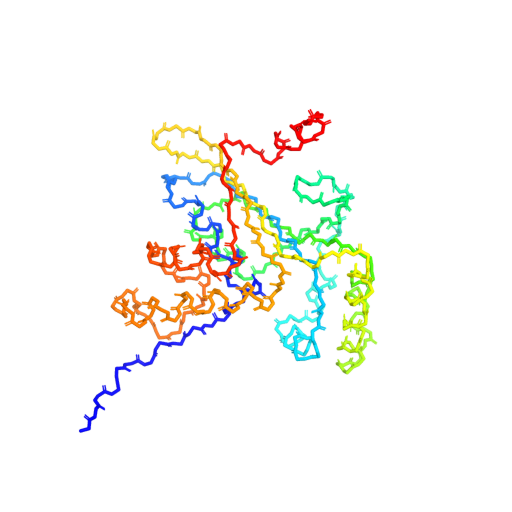1.760 1.00 92.81 221 PRO A C 1
ATOM 1715 O O . PRO A 1 221 ? 11.243 -10.975 11.121 1.00 92.81 221 PRO A O 1
ATOM 1718 N N . ASP A 1 222 ? 10.134 -12.905 11.252 1.00 92.88 222 ASP A N 1
ATOM 1719 C CA . ASP A 1 222 ? 10.715 -13.470 10.029 1.00 92.88 222 ASP A CA 1
ATOM 1720 C C . ASP A 1 222 ? 10.112 -12.900 8.733 1.00 92.88 222 ASP A C 1
ATOM 1722 O O . ASP A 1 222 ? 10.721 -13.001 7.671 1.00 92.88 222 ASP A O 1
ATOM 1726 N N . SER A 1 223 ? 8.955 -12.229 8.803 1.00 94.81 223 SER A N 1
ATOM 1727 C CA . SER A 1 223 ? 8.285 -11.635 7.630 1.00 94.81 223 SER A CA 1
ATOM 1728 C C . SER A 1 223 ? 9.088 -10.519 6.945 1.00 94.81 223 SER A C 1
ATOM 1730 O O . SER A 1 223 ? 8.885 -10.222 5.771 1.00 94.81 223 SER A O 1
ATOM 1732 N N . GLY A 1 224 ? 9.966 -9.841 7.691 1.00 94.19 224 GLY A N 1
ATOM 1733 C CA . GLY A 1 224 ? 10.597 -8.590 7.263 1.00 94.19 224 GLY A CA 1
ATOM 1734 C C . GLY A 1 224 ? 9.653 -7.382 7.161 1.00 94.19 224 GLY A C 1
ATOM 1735 O O . GLY A 1 224 ? 10.120 -6.295 6.824 1.00 94.19 224 GLY A O 1
ATOM 1736 N N . VAL A 1 225 ? 8.362 -7.533 7.484 1.00 97.94 225 VAL A N 1
ATOM 1737 C CA . VAL A 1 225 ? 7.408 -6.425 7.606 1.00 97.94 225 VAL A CA 1
ATOM 1738 C C . VAL A 1 225 ? 7.316 -6.029 9.075 1.00 97.94 225 VAL A C 1
ATOM 1740 O O . VAL A 1 225 ? 7.236 -6.869 9.975 1.00 97.94 225 VAL A O 1
ATOM 1743 N N . ARG A 1 226 ? 7.380 -4.729 9.343 1.00 97.75 226 ARG A N 1
ATOM 1744 C CA . ARG A 1 226 ? 7.309 -4.156 10.690 1.00 97.75 226 ARG A CA 1
ATOM 1745 C C . ARG A 1 226 ? 6.231 -3.102 10.740 1.00 97.75 226 ARG A C 1
ATOM 1747 O O . ARG A 1 226 ? 5.979 -2.440 9.738 1.00 97.75 226 ARG A O 1
ATOM 1754 N N . TYR A 1 227 ? 5.652 -2.913 11.917 1.00 97.69 227 TYR A N 1
ATOM 1755 C CA . TYR A 1 227 ? 4.742 -1.809 12.158 1.00 97.69 227 TYR A CA 1
ATOM 1756 C C . TYR A 1 227 ? 5.021 -1.126 13.493 1.00 97.69 227 TYR A C 1
ATOM 1758 O O . TYR A 1 227 ? 5.560 -1.733 14.418 1.00 97.69 227 TYR A O 1
ATOM 1766 N N . GLN A 1 228 ? 4.609 0.131 13.587 1.00 97.69 228 GLN A N 1
ATOM 1767 C CA . GLN A 1 228 ? 4.558 0.909 14.815 1.00 97.69 228 GLN A CA 1
ATOM 1768 C C . GLN A 1 228 ? 3.267 1.729 14.812 1.00 97.69 228 GLN A C 1
ATOM 1770 O O . GLN A 1 228 ? 2.931 2.327 13.793 1.00 97.69 228 GLN A O 1
ATOM 1775 N N . ARG A 1 229 ? 2.532 1.726 15.930 1.00 97.25 229 ARG A N 1
ATOM 1776 C CA . ARG A 1 229 ? 1.306 2.521 16.125 1.00 97.25 229 ARG A CA 1
ATOM 1777 C C . ARG A 1 229 ? 1.614 3.726 17.012 1.00 97.25 229 ARG A C 1
ATOM 1779 O O . ARG A 1 229 ? 2.437 3.629 17.921 1.00 97.25 229 ARG A O 1
ATOM 1786 N N . PHE A 1 230 ? 0.936 4.835 16.754 1.00 97.50 230 PHE A N 1
ATOM 1787 C CA . PHE A 1 230 ? 1.117 6.107 17.439 1.00 97.50 230 PHE A CA 1
ATOM 1788 C C . PHE A 1 230 ? -0.256 6.700 17.784 1.00 97.50 230 PHE A C 1
ATOM 1790 O O . PHE A 1 230 ? -1.073 6.877 16.881 1.00 97.50 230 PHE A O 1
ATOM 1797 N N . PRO A 1 231 ? -0.533 7.059 19.049 1.00 96.38 231 PRO A N 1
ATOM 1798 C CA . PRO A 1 231 ? -1.817 7.634 19.462 1.00 96.38 231 PRO A CA 1
ATOM 1799 C C . PRO A 1 231 ? -1.893 9.141 19.146 1.00 96.38 231 PRO A C 1
ATOM 1801 O O . PRO A 1 231 ? -2.219 9.959 20.004 1.00 96.38 231 PRO A O 1
ATOM 1804 N N . THR A 1 232 ? -1.484 9.531 17.941 1.00 96.31 232 THR A N 1
ATOM 1805 C CA . THR A 1 232 ? -1.347 10.924 17.506 1.00 96.31 232 THR A CA 1
ATOM 1806 C C . THR A 1 232 ? -1.476 11.015 15.984 1.00 96.31 232 THR A C 1
ATOM 1808 O O . THR A 1 232 ? -1.461 9.991 15.297 1.00 96.31 232 THR A O 1
ATOM 1811 N N . SER A 1 233 ? -1.651 12.225 15.458 1.00 96.88 233 SER A N 1
ATOM 1812 C CA . SER A 1 233 ? -1.730 12.484 14.015 1.00 96.88 233 SER A CA 1
ATOM 1813 C C . SER A 1 233 ? -0.350 12.500 13.354 1.00 96.88 233 SER A C 1
ATOM 1815 O O . SER A 1 233 ? 0.665 12.756 14.000 1.00 96.88 233 SER A O 1
ATOM 1817 N N . VAL A 1 234 ? -0.314 12.312 12.039 1.00 94.56 234 VAL A N 1
ATOM 1818 C CA . VAL A 1 234 ? 0.888 12.460 11.214 1.00 94.56 234 VAL A CA 1
ATOM 1819 C C . VAL A 1 234 ? 1.447 13.876 11.289 1.00 94.56 234 VAL A C 1
ATOM 1821 O O . VAL A 1 234 ? 2.659 14.038 11.353 1.00 94.56 234 VAL A O 1
ATOM 1824 N N . VAL A 1 235 ? 0.588 14.897 11.352 1.00 92.69 235 VAL A N 1
ATOM 1825 C CA . VAL A 1 235 ? 1.025 16.294 11.522 1.00 92.69 235 VAL A CA 1
ATOM 1826 C C . VAL A 1 235 ? 1.792 16.465 12.832 1.00 92.69 235 VAL A C 1
ATOM 1828 O O . VAL A 1 235 ? 2.881 17.027 12.839 1.00 92.69 235 VAL A O 1
ATOM 1831 N N . GLN A 1 236 ? 1.272 15.912 13.928 1.00 93.44 236 GLN A N 1
ATOM 1832 C CA . GLN A 1 236 ? 1.963 15.944 15.217 1.00 93.44 236 GLN A CA 1
ATOM 1833 C C . GLN A 1 236 ? 3.278 15.146 15.182 1.00 93.44 236 GLN A C 1
ATOM 1835 O O . GLN A 1 236 ? 4.263 15.581 15.770 1.00 93.44 236 GLN A O 1
ATOM 1840 N N . LEU A 1 237 ? 3.342 14.024 14.453 1.00 93.69 237 LEU A N 1
ATOM 1841 C CA . LEU A 1 237 ? 4.600 13.292 14.244 1.00 93.69 237 LEU A CA 1
ATOM 1842 C C . LEU A 1 237 ? 5.637 14.124 13.470 1.00 93.69 237 LEU A C 1
ATOM 1844 O O . LEU A 1 237 ? 6.815 14.084 13.813 1.00 93.69 237 LEU A O 1
ATOM 1848 N N . MET A 1 238 ? 5.216 14.911 12.472 1.00 87.75 238 MET A N 1
ATOM 1849 C CA . MET A 1 238 ? 6.108 15.827 11.741 1.00 87.75 238 MET A CA 1
ATOM 1850 C C . MET A 1 238 ? 6.690 16.907 12.661 1.00 87.75 238 MET A C 1
ATOM 1852 O O . MET A 1 238 ? 7.867 17.243 12.550 1.00 87.75 238 MET A O 1
ATOM 1856 N N . GLU A 1 239 ? 5.883 17.441 13.579 1.00 87.50 239 GLU A N 1
ATOM 1857 C CA . GLU A 1 239 ? 6.331 18.424 14.573 1.00 87.50 239 GLU A CA 1
ATOM 1858 C C . GLU A 1 239 ? 7.331 17.812 15.566 1.00 87.50 239 GLU A C 1
ATOM 1860 O O . GLU A 1 239 ? 8.310 18.462 15.932 1.00 87.50 239 GLU A O 1
ATOM 1865 N N . MET A 1 240 ? 7.117 16.552 15.962 1.00 82.06 240 MET A N 1
ATOM 1866 C CA . MET A 1 240 ? 7.998 15.822 16.879 1.00 82.06 240 MET A CA 1
ATOM 1867 C C . MET A 1 240 ? 9.330 15.410 16.243 1.00 82.06 240 MET A C 1
ATOM 1869 O O . MET A 1 240 ? 10.345 15.481 16.918 1.00 82.06 240 MET A O 1
ATOM 1873 N N . GLU A 1 241 ? 9.367 15.002 14.970 1.00 69.19 241 GLU A N 1
ATOM 1874 C CA . GLU A 1 241 ? 10.637 14.706 14.278 1.00 69.19 241 GLU A CA 1
ATOM 1875 C C . GLU A 1 241 ? 11.396 15.981 13.860 1.00 69.19 241 GLU A C 1
ATOM 1877 O O . GLU A 1 241 ? 12.618 15.960 13.717 1.00 69.19 241 GLU A O 1
ATOM 1882 N N . GLY A 1 242 ? 10.687 17.102 13.681 1.00 55.41 242 GLY A N 1
ATOM 1883 C CA . GLY A 1 242 ? 11.273 18.414 13.386 1.00 55.41 242 GLY A CA 1
ATOM 1884 C C . GLY A 1 242 ? 11.856 19.142 14.605 1.00 55.41 242 GLY A C 1
ATOM 1885 O O . GLY A 1 242 ? 12.613 20.100 14.435 1.00 55.41 242 GLY A O 1
ATOM 1886 N N . GLY A 1 243 ? 11.531 18.698 15.822 1.00 36.12 243 GLY A N 1
ATOM 1887 C CA . GLY A 1 243 ? 12.205 19.088 17.057 1.00 36.12 243 GLY A CA 1
ATOM 1888 C C . GLY A 1 243 ? 13.151 17.971 17.474 1.00 36.12 243 GLY A C 1
ATOM 1889 O O . GLY A 1 243 ? 12.677 16.929 17.893 1.00 36.12 243 GLY A O 1
ATOM 1890 N N . SER A 1 244 ? 14.463 18.175 17.322 1.00 29.16 244 SER A N 1
ATOM 1891 C CA . SER A 1 244 ? 15.532 17.207 17.620 1.00 29.16 244 SER A CA 1
ATOM 1892 C C . SER A 1 244 ? 15.164 16.086 18.606 1.00 29.16 244 SER A C 1
ATOM 1894 O O . SER A 1 244 ? 14.868 16.362 19.771 1.00 29.16 244 SER A O 1
ATOM 1896 N N . LEU A 1 245 ? 15.286 14.835 18.145 1.00 35.69 245 LEU A N 1
ATOM 1897 C CA . LEU A 1 245 ? 15.645 13.709 19.015 1.00 35.69 245 LEU A CA 1
ATOM 1898 C C . LEU A 1 245 ? 17.042 13.926 19.613 1.00 35.69 245 LEU A C 1
ATOM 1900 O O . LEU A 1 245 ? 17.922 14.441 18.880 1.00 35.69 245 LEU A O 1
#

Mean predicted aligned error: 5.16 Å

Foldseek 3Di:
DPPPDQAAAEPALFLPPFCQLQVQCLQCVQFPAFAEKEKEKEWQAADDLVNLLVVCVPDPLVQLVVWADWDPFDPFFPDPDTWTKTWDDDPSQVVSCVVRVYPHYTYIYTYQADQQNVLSNCLVVDDSVRSSVSRRVSSVVSCPPHQTKIWMWMWTWHHGPNDTFIKIKIKMARHRVLLSVQLVVLVVVCCVVPVVQDPDRYHHNSRRDNDPSSVCSSCPPVSRMHMDMDRDDSVVSSVVVVPPD

Radius of gyration: 18.54 Å; Cα contacts (8 Å, |Δi|>4): 432; chains: 1; bounding box: 40×60×50 Å

pLDDT: mean 90.32, std 12.17, range [29.16, 98.69]

Sequence (245 aa):
MPQWHENIVLLDAGVVPGLSGWLPRWLAKDFSRVDSLQVWQGILDRFTLSGAEDFLAGVPISKYQRSPKPLAQQNLPFFPRPVQVTPWQDNETQWVSASLGVSNSRWFNVSDGQALPAVMRDLSLMTSSQACTSLVNASALDIQSFRPYVRYLLEVTGEQEGRNRTESALIQGVSVAQVCGAFIAALAAVVITSPDSFCRHNIHAAQVPLLPQLVSHLFSPDSGVRYQRFPTSVVQLMEMEGGSL